Protein AF-A0A958X4D1-F1 (afdb_monomer_lite)

Sequence (286 aa):
MKKFFLLFFLSPYFLISQTWECIPSAPKAGETVKVIFDLTGSKIQHADNIAINALEYANHNGQAIQVAQTKAGNQLIGIITLNPETKSVLLHLADMDNSEHNENNNGEGYFIPVCNSDGKQSAESTMAQAVLYRDWGGLYGMNRTASIAFDWMKKAVAAQPDLKNSYWANYVSVLYGADKSEAGQAEAMALLESIDNGKDTEEKDLISIIRWYDRLGASEKSEALKAKILKKWPKGAYAKQETRRQIGMEPDLAKAEGMIDDYMKKNAPLDESDEAAISQLRSNLA

Structure (mmCIF, N/CA/C/O backbone):
data_AF-A0A958X4D1-F1
#
_entry.id   AF-A0A958X4D1-F1
#
loop_
_atom_site.group_PDB
_atom_site.id
_atom_site.type_symbol
_atom_site.label_atom_id
_atom_site.label_alt_id
_atom_site.label_comp_id
_atom_site.label_asym_id
_atom_site.label_entity_id
_atom_site.label_seq_id
_atom_site.pdbx_PDB_ins_code
_atom_site.Cartn_x
_atom_site.Cartn_y
_atom_site.Cartn_z
_atom_site.occupancy
_atom_site.B_iso_or_equiv
_atom_site.auth_seq_id
_atom_site.auth_comp_id
_atom_site.auth_asym_id
_atom_site.auth_atom_id
_atom_site.pdbx_PDB_model_num
ATOM 1 N N . MET A 1 1 ? 30.120 44.299 -49.712 1.00 40.56 1 MET A N 1
ATOM 2 C CA . MET A 1 1 ? 30.796 43.139 -49.090 1.00 40.56 1 MET A CA 1
ATOM 3 C C . MET A 1 1 ? 29.968 42.675 -47.896 1.00 40.56 1 MET A C 1
ATOM 5 O O . MET A 1 1 ? 30.006 43.317 -46.856 1.00 40.56 1 MET A O 1
ATOM 9 N N . LYS A 1 2 ? 29.135 41.641 -48.076 1.00 38.97 2 LYS A N 1
ATOM 10 C CA . LYS A 1 2 ? 28.291 41.057 -47.019 1.00 38.97 2 LYS A CA 1
ATOM 11 C C . LYS A 1 2 ? 29.092 39.957 -46.317 1.00 38.97 2 LYS A C 1
ATOM 13 O O . LYS A 1 2 ? 29.495 39.007 -46.978 1.00 38.97 2 LYS A O 1
ATOM 18 N N . LYS A 1 3 ? 29.345 40.095 -45.013 1.00 48.94 3 LYS A N 1
ATOM 19 C CA . LYS A 1 3 ? 29.928 39.025 -44.190 1.00 48.94 3 LYS A CA 1
ATOM 20 C C . LYS A 1 3 ? 28.789 38.145 -43.673 1.00 48.94 3 LYS A C 1
ATOM 22 O O . LYS A 1 3 ? 27.917 38.631 -42.961 1.00 48.94 3 LYS A O 1
ATOM 27 N N . PHE A 1 4 ? 28.785 36.885 -44.094 1.00 48.91 4 PHE A N 1
ATOM 28 C CA . PHE A 1 4 ? 27.876 35.842 -43.625 1.00 48.91 4 PHE A CA 1
ATOM 29 C C . PHE A 1 4 ? 28.336 35.384 -42.233 1.00 48.91 4 PHE A C 1
ATOM 31 O O . PHE A 1 4 ? 29.4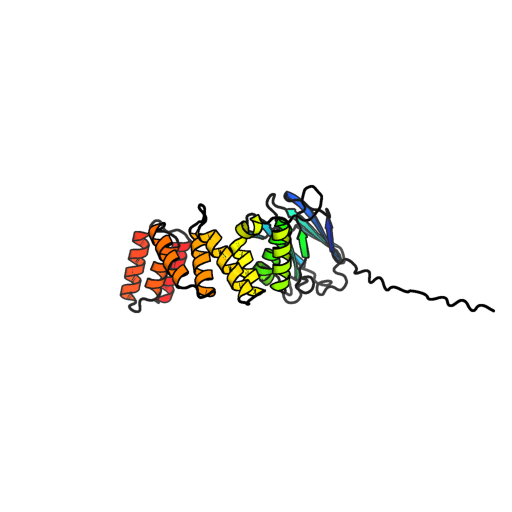75 34.949 -42.078 1.00 48.91 4 PHE A O 1
ATOM 38 N N . PHE A 1 5 ? 27.470 35.512 -41.230 1.00 48.78 5 PHE A N 1
ATOM 39 C CA . PHE A 1 5 ? 27.660 34.931 -39.902 1.00 48.78 5 PHE A CA 1
ATOM 40 C C . PHE A 1 5 ? 27.015 33.540 -39.919 1.00 48.78 5 PHE A C 1
ATOM 42 O O . PHE A 1 5 ? 25.805 33.433 -40.105 1.00 48.78 5 PHE A O 1
ATOM 49 N N . LEU A 1 6 ? 27.813 32.481 -39.779 1.00 49.47 6 LEU A N 1
ATOM 50 C CA . LEU A 1 6 ? 27.317 31.112 -39.630 1.00 49.47 6 LEU A CA 1
ATOM 51 C C . LEU A 1 6 ? 27.240 30.804 -38.128 1.00 49.47 6 LEU A C 1
ATOM 53 O O . LEU A 1 6 ? 28.265 30.629 -37.475 1.00 49.47 6 LEU A O 1
ATOM 57 N N . LEU A 1 7 ? 26.027 30.794 -37.574 1.00 49.34 7 LEU A N 1
ATOM 58 C CA . LEU A 1 7 ? 25.749 30.333 -36.213 1.00 49.34 7 LEU A CA 1
ATOM 59 C C . LEU A 1 7 ? 25.496 28.820 -36.255 1.00 49.34 7 LEU A C 1
ATOM 61 O O . LEU A 1 7 ? 24.460 28.375 -36.744 1.00 49.34 7 LEU A O 1
ATOM 65 N N . PHE A 1 8 ? 26.443 28.032 -35.744 1.00 45.09 8 PHE A N 1
ATOM 66 C CA . PHE A 1 8 ? 26.233 26.616 -35.444 1.00 45.09 8 PHE A CA 1
ATOM 67 C C . PHE A 1 8 ? 25.459 26.499 -34.123 1.00 45.09 8 PHE A C 1
ATOM 69 O O . PHE A 1 8 ? 26.018 26.697 -33.047 1.00 45.09 8 PHE A O 1
ATOM 76 N N . PHE A 1 9 ? 24.169 26.170 -34.202 1.00 47.28 9 PHE A N 1
ATOM 77 C CA . PHE A 1 9 ? 23.399 25.671 -33.062 1.00 47.28 9 PHE A CA 1
ATOM 78 C C . PHE A 1 9 ? 23.758 24.195 -32.841 1.00 47.28 9 PHE A C 1
ATOM 80 O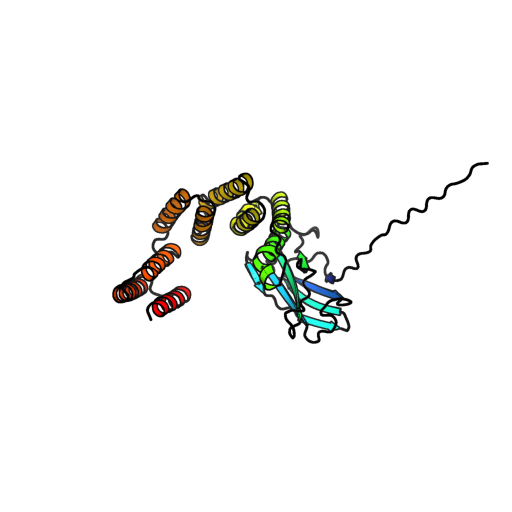 O . PHE A 1 9 ? 23.185 23.303 -33.460 1.00 47.28 9 PHE A O 1
ATOM 87 N N . LEU A 1 10 ? 24.728 23.931 -31.967 1.00 46.22 10 LEU A N 1
ATOM 88 C CA . LEU A 1 10 ? 24.917 22.612 -31.363 1.00 46.22 10 LEU A CA 1
ATOM 89 C C . LEU A 1 10 ? 23.961 22.514 -30.170 1.00 46.22 10 LEU A C 1
ATOM 91 O O . LEU A 1 10 ? 24.267 23.014 -29.091 1.00 46.22 10 LEU A O 1
ATOM 95 N N . SER A 1 11 ? 22.785 21.910 -30.361 1.00 41.81 11 SER A N 1
ATOM 96 C CA . SER A 1 11 ? 21.970 21.472 -29.226 1.00 41.81 11 SER A CA 1
ATOM 97 C C . SER A 1 11 ? 22.554 20.159 -28.693 1.00 41.81 11 SER A C 1
ATOM 99 O O . SER A 1 11 ? 22.577 19.178 -29.446 1.00 41.81 11 SER A O 1
ATOM 101 N N . PRO A 1 12 ? 23.010 20.080 -27.433 1.00 50.31 12 PRO A N 1
ATOM 102 C CA . PRO A 1 12 ? 23.347 18.802 -26.835 1.00 50.31 12 PRO A CA 1
ATOM 103 C C . PRO A 1 12 ? 22.041 18.044 -26.580 1.00 50.31 12 PRO A C 1
ATOM 105 O O . PRO A 1 12 ? 21.352 18.271 -25.588 1.00 50.31 12 PRO A O 1
ATOM 108 N N . TYR A 1 13 ? 21.685 17.143 -27.495 1.00 41.84 13 TYR A N 1
ATOM 109 C CA . TYR A 1 13 ? 20.771 16.059 -27.165 1.00 41.84 13 TYR A CA 1
ATOM 110 C C . TYR A 1 13 ? 21.525 15.139 -26.209 1.00 41.84 13 TYR A C 1
ATOM 112 O O . TYR A 1 13 ? 22.320 14.302 -26.633 1.00 41.84 13 TYR A O 1
ATOM 120 N N . PHE A 1 14 ? 21.312 15.318 -24.907 1.00 38.94 14 PHE A N 1
ATOM 121 C CA . PHE A 1 14 ? 21.587 14.257 -23.950 1.00 38.94 14 PHE A CA 1
ATOM 122 C C . PHE A 1 14 ? 20.635 13.107 -24.287 1.00 38.94 14 PHE A C 1
ATOM 124 O O . PHE A 1 14 ? 19.470 13.111 -23.898 1.00 38.94 14 PHE A O 1
ATOM 131 N N . LEU A 1 15 ? 21.121 12.142 -25.069 1.00 39.62 15 LEU A N 1
ATOM 132 C CA . LEU A 1 15 ? 20.517 10.821 -25.137 1.00 39.62 15 LEU A CA 1
ATOM 133 C C . LEU A 1 15 ? 20.712 10.205 -23.752 1.00 39.62 15 LEU A C 1
ATOM 135 O O . LEU A 1 15 ? 21.795 9.722 -23.426 1.00 39.62 15 LEU A O 1
ATOM 139 N N . ILE A 1 16 ? 19.687 10.288 -22.907 1.00 45.09 16 ILE A N 1
ATOM 140 C CA . ILE A 1 16 ? 19.617 9.455 -21.712 1.00 45.09 16 ILE A CA 1
ATOM 141 C C . ILE A 1 16 ? 19.532 8.024 -22.242 1.00 45.09 16 ILE A C 1
ATOM 143 O O . ILE A 1 16 ? 18.517 7.639 -22.819 1.00 45.09 16 ILE A O 1
ATOM 147 N N . SER A 1 17 ? 20.626 7.270 -22.130 1.00 52.69 17 SER A N 1
ATOM 148 C CA . SER A 1 17 ? 20.615 5.843 -22.439 1.00 52.69 17 SER A CA 1
ATOM 149 C C . SER A 1 17 ? 19.611 5.184 -21.504 1.00 52.69 17 SER A C 1
ATOM 151 O O . SER A 1 17 ? 19.763 5.263 -20.285 1.00 52.69 17 SER A O 1
ATOM 153 N N . GLN A 1 18 ? 18.558 4.591 -22.060 1.00 64.94 18 GLN A N 1
ATOM 154 C CA . GLN A 1 18 ? 17.574 3.877 -21.264 1.00 64.94 18 GLN A CA 1
ATOM 155 C C . GLN A 1 18 ? 18.248 2.614 -20.711 1.00 64.94 18 GLN A C 1
ATOM 157 O O . GLN A 1 18 ? 18.625 1.728 -21.471 1.00 64.94 18 GLN A O 1
ATOM 162 N N . THR A 1 19 ? 18.451 2.554 -19.395 1.00 85.94 19 THR A N 1
ATOM 163 C CA . THR A 1 19 ? 19.156 1.451 -18.714 1.00 85.94 19 THR A CA 1
ATOM 164 C C . THR A 1 19 ? 18.307 0.189 -18.574 1.00 85.94 19 THR A C 1
ATOM 166 O O . THR A 1 19 ? 18.796 -0.835 -18.102 1.00 85.94 19 THR A O 1
ATOM 169 N N . TRP A 1 20 ? 17.032 0.240 -18.974 1.00 94.69 20 TRP A N 1
ATOM 170 C CA . TRP A 1 20 ? 16.136 -0.905 -18.919 1.00 94.69 20 TRP A CA 1
ATOM 171 C C . TRP A 1 20 ? 14.995 -0.836 -19.944 1.00 94.69 20 TRP A C 1
ATOM 173 O O . TRP A 1 20 ? 14.568 0.244 -20.352 1.00 94.69 20 TRP A O 1
ATOM 183 N N . GLU A 1 21 ? 14.456 -1.989 -20.322 1.00 95.62 21 GLU A N 1
ATOM 184 C CA . GLU A 1 21 ? 13.347 -2.141 -21.268 1.00 95.62 21 GLU A CA 1
ATOM 185 C C . GLU A 1 21 ? 12.276 -3.088 -20.707 1.00 95.62 21 GLU A C 1
ATOM 187 O O . GLU A 1 21 ? 12.601 -4.046 -20.004 1.00 95.62 21 GLU A O 1
ATOM 192 N N . CYS A 1 22 ? 11.008 -2.844 -21.054 1.00 97.12 22 CYS A N 1
ATOM 193 C CA . CYS A 1 22 ? 9.881 -3.748 -20.822 1.00 97.12 22 CYS A CA 1
ATOM 194 C C . CYS A 1 22 ? 9.218 -4.116 -22.157 1.00 97.12 22 CYS A C 1
ATOM 196 O O . CYS A 1 22 ? 8.900 -3.237 -22.960 1.00 97.12 22 CYS A O 1
ATOM 198 N N . ILE A 1 23 ? 8.989 -5.411 -22.375 1.00 97.69 23 ILE A N 1
ATOM 199 C CA . ILE A 1 23 ? 8.407 -5.978 -23.593 1.00 97.69 23 ILE A CA 1
ATOM 200 C C . ILE A 1 23 ? 7.185 -6.834 -23.208 1.00 97.69 23 ILE A C 1
ATOM 202 O O . ILE A 1 23 ? 7.352 -7.773 -22.430 1.00 97.69 23 ILE A O 1
ATOM 206 N N . PRO A 1 24 ? 5.987 -6.582 -23.770 1.00 97.31 24 PRO A N 1
ATOM 207 C CA . PRO A 1 24 ? 5.674 -5.471 -24.670 1.00 97.31 24 PRO A CA 1
ATOM 208 C C . PRO A 1 24 ? 5.802 -4.107 -23.971 1.00 97.31 24 PRO A C 1
ATOM 210 O O . PRO A 1 24 ? 5.718 -4.008 -22.749 1.00 97.31 24 PRO A O 1
ATOM 213 N N . SER A 1 25 ? 5.984 -3.044 -24.761 1.00 95.19 25 SER A N 1
ATOM 214 C CA . SER A 1 25 ? 6.107 -1.667 -24.255 1.00 95.19 25 SER A CA 1
ATOM 215 C C . SER A 1 25 ? 4.793 -1.090 -23.713 1.00 95.19 25 SER A C 1
ATOM 217 O O . SER A 1 25 ? 4.806 -0.087 -23.005 1.00 95.19 25 SER A O 1
ATOM 219 N N . ALA A 1 26 ? 3.663 -1.731 -24.028 1.00 97.31 26 ALA A N 1
ATOM 220 C CA . ALA A 1 26 ? 2.338 -1.415 -23.507 1.00 97.31 26 ALA A CA 1
ATOM 221 C C . ALA A 1 26 ? 1.680 -2.685 -22.936 1.00 97.31 26 ALA A C 1
ATOM 223 O O . ALA A 1 26 ? 0.759 -3.223 -23.558 1.00 97.31 26 ALA A O 1
ATOM 224 N N . PRO A 1 27 ? 2.179 -3.202 -21.802 1.00 97.88 27 PRO A N 1
ATOM 225 C CA . PRO A 1 27 ? 1.725 -4.473 -21.266 1.00 97.88 27 PRO A CA 1
ATOM 226 C C . PRO A 1 27 ? 0.327 -4.361 -20.667 1.00 97.88 27 PRO A C 1
ATOM 228 O O . PRO A 1 27 ? -0.051 -3.330 -20.104 1.00 97.88 27 PRO A O 1
ATOM 231 N N . LYS A 1 28 ? -0.448 -5.433 -20.789 1.00 97.94 28 LYS A N 1
ATOM 232 C CA . LYS A 1 28 ? -1.799 -5.554 -20.234 1.00 97.94 28 LYS A CA 1
ATOM 233 C C . LYS A 1 28 ? -1.812 -6.544 -19.076 1.00 97.94 28 LYS A C 1
ATOM 235 O O . LYS A 1 28 ? -0.961 -7.424 -18.977 1.00 97.94 28 LYS A O 1
ATOM 240 N N . ALA A 1 29 ? -2.800 -6.409 -18.198 1.00 97.44 29 ALA A N 1
ATOM 241 C CA . ALA A 1 29 ? -3.013 -7.381 -17.136 1.00 97.44 29 ALA A CA 1
ATOM 242 C C . ALA A 1 29 ? -3.238 -8.786 -17.729 1.00 97.44 29 ALA A C 1
ATOM 244 O O . ALA A 1 29 ? -3.844 -8.927 -18.795 1.00 97.44 29 ALA A O 1
ATOM 245 N N . GLY A 1 30 ? -2.722 -9.816 -17.060 1.00 97.38 30 GLY A N 1
ATOM 246 C CA . GLY A 1 30 ? -2.740 -11.196 -17.556 1.00 97.38 30 GLY A CA 1
ATOM 247 C C . GLY A 1 30 ? -1.655 -11.544 -18.587 1.00 97.38 30 GLY A C 1
ATOM 248 O O . GLY A 1 30 ? -1.528 -12.715 -18.941 1.00 97.38 30 GLY A O 1
ATOM 249 N N . GLU A 1 31 ? -0.876 -10.578 -19.089 1.00 97.81 31 GLU A N 1
ATOM 250 C CA . GLU A 1 31 ? 0.196 -10.851 -20.054 1.00 97.81 31 GLU A CA 1
ATOM 251 C C . GLU A 1 31 ? 1.506 -11.274 -19.378 1.00 97.81 31 GLU A C 1
ATOM 253 O O . GLU A 1 31 ? 1.803 -10.926 -18.234 1.00 97.81 31 GLU A O 1
ATOM 258 N N . THR A 1 32 ? 2.339 -11.999 -20.124 1.00 98.50 32 THR A N 1
ATOM 259 C CA . THR A 1 32 ? 3.742 -12.199 -19.763 1.00 98.50 32 THR A CA 1
ATOM 260 C C . THR A 1 32 ? 4.574 -11.038 -20.292 1.00 98.50 32 THR A C 1
ATOM 262 O O . THR A 1 32 ? 4.542 -10.734 -21.484 1.00 98.50 32 THR A O 1
ATOM 265 N N . VAL A 1 33 ? 5.363 -10.430 -19.412 1.00 98.56 33 VAL A N 1
ATOM 266 C CA . VAL A 1 33 ? 6.297 -9.356 -19.739 1.00 98.56 33 VAL A CA 1
ATOM 267 C C . VAL A 1 33 ? 7.738 -9.826 -19.584 1.00 98.56 33 VAL A C 1
ATOM 269 O O . VAL A 1 33 ? 8.077 -10.593 -18.679 1.00 98.56 33 VAL A O 1
ATOM 272 N N . LYS A 1 34 ? 8.600 -9.341 -20.473 1.00 98.56 34 LYS A N 1
ATOM 273 C CA . LYS A 1 34 ? 10.052 -9.470 -20.388 1.00 98.56 34 LYS A CA 1
ATOM 274 C C . LYS A 1 34 ? 10.642 -8.123 -20.012 1.00 98.56 34 LYS A C 1
ATOM 276 O O . LYS A 1 34 ? 10.405 -7.138 -20.704 1.00 98.56 34 LYS A O 1
ATOM 281 N N . VAL A 1 35 ? 11.456 -8.104 -18.969 1.00 98.19 35 VAL A N 1
ATOM 282 C CA . VAL A 1 35 ? 12.266 -6.946 -18.595 1.00 98.19 35 VAL A CA 1
ATOM 283 C C . VAL A 1 35 ? 13.734 -7.223 -18.849 1.00 98.19 35 VAL A C 1
ATOM 285 O O . VAL A 1 35 ? 14.206 -8.343 -18.654 1.00 98.19 35 VAL A O 1
ATOM 288 N N . ILE A 1 36 ? 14.449 -6.217 -19.331 1.00 97.62 36 ILE A N 1
ATOM 289 C CA . ILE A 1 36 ? 15.877 -6.296 -19.634 1.00 97.62 36 ILE A CA 1
ATOM 290 C C . ILE A 1 36 ? 16.535 -5.099 -18.972 1.00 97.62 36 ILE A C 1
ATOM 292 O O . ILE A 1 36 ? 16.161 -3.974 -19.272 1.00 97.62 36 ILE A O 1
ATOM 296 N N . PHE A 1 37 ? 17.507 -5.335 -18.102 1.00 97.00 37 PHE A N 1
ATOM 297 C CA . PHE A 1 37 ? 18.321 -4.302 -17.470 1.00 97.00 37 PHE A CA 1
ATOM 298 C C . PHE A 1 37 ? 19.742 -4.377 -18.018 1.00 97.00 37 PHE A C 1
ATOM 300 O O . PHE A 1 37 ? 20.335 -5.457 -18.035 1.00 97.00 37 PHE A O 1
ATOM 307 N N . ASP A 1 38 ? 20.290 -3.242 -18.441 1.00 95.31 38 ASP A N 1
ATOM 308 C CA . ASP A 1 38 ? 21.721 -3.085 -18.685 1.00 95.31 38 ASP A CA 1
ATOM 309 C C . ASP A 1 38 ? 22.390 -2.632 -17.386 1.00 95.31 38 ASP A C 1
ATOM 311 O O . ASP A 1 38 ? 22.180 -1.517 -16.908 1.00 95.31 38 ASP A O 1
ATOM 315 N N . LEU A 1 39 ? 23.191 -3.519 -16.803 1.00 93.88 39 LEU A N 1
ATOM 316 C CA . LEU A 1 39 ? 23.888 -3.275 -15.546 1.00 93.88 39 LEU A CA 1
ATOM 317 C C . LEU A 1 39 ? 25.171 -2.455 -15.728 1.00 93.88 39 LEU A C 1
ATOM 319 O O . LEU A 1 39 ? 25.877 -2.221 -14.749 1.00 93.88 39 LEU A O 1
ATOM 323 N N . THR A 1 40 ? 25.519 -2.040 -16.947 1.00 93.00 40 THR A N 1
ATOM 324 C CA . THR A 1 40 ? 26.745 -1.277 -17.209 1.00 93.00 40 THR A CA 1
ATOM 325 C C . THR A 1 40 ? 26.762 0.025 -16.402 1.00 93.00 40 THR A C 1
ATOM 327 O O . THR A 1 40 ? 25.916 0.897 -16.578 1.00 93.00 40 THR A O 1
ATOM 330 N N . GLY A 1 41 ? 27.742 0.164 -15.506 1.00 88.62 41 GLY A N 1
ATOM 331 C CA . GLY A 1 41 ? 27.877 1.315 -14.611 1.00 88.62 41 GLY A CA 1
ATOM 332 C C . GLY A 1 41 ? 26.984 1.277 -13.366 1.00 88.62 41 GLY A C 1
ATOM 333 O O . GLY A 1 41 ? 27.080 2.184 -12.538 1.00 88.62 41 GLY A O 1
ATOM 334 N N . SER A 1 42 ? 26.148 0.248 -13.195 1.00 89.56 42 SER A N 1
ATOM 335 C CA . SER A 1 42 ? 25.389 0.047 -11.959 1.00 89.56 42 SER A CA 1
ATOM 336 C C . SER A 1 42 ? 26.296 -0.457 -10.832 1.00 89.56 42 SER A C 1
ATOM 338 O O . SER A 1 42 ? 27.268 -1.181 -11.061 1.00 89.56 42 SER A O 1
ATOM 340 N N . LYS A 1 43 ? 25.940 -0.132 -9.584 1.00 89.31 43 LYS A N 1
ATOM 341 C CA . LYS A 1 43 ? 26.647 -0.595 -8.375 1.00 89.31 43 LYS A CA 1
ATOM 342 C C . LYS A 1 43 ? 26.681 -2.123 -8.255 1.00 89.31 43 LYS A C 1
ATOM 344 O O . LYS A 1 43 ? 27.578 -2.657 -7.612 1.00 89.31 43 LYS A O 1
ATOM 349 N N . ILE A 1 44 ? 25.736 -2.802 -8.905 1.00 92.31 44 ILE A N 1
ATOM 350 C CA . ILE A 1 44 ? 25.594 -4.263 -8.898 1.00 92.31 44 ILE A CA 1
ATOM 351 C C . ILE A 1 44 ? 26.126 -4.941 -10.161 1.00 92.31 44 ILE A C 1
ATOM 353 O O . ILE A 1 44 ? 25.915 -6.136 -10.343 1.00 92.31 44 ILE A O 1
ATOM 357 N N . GLN A 1 45 ? 26.824 -4.226 -11.053 1.00 92.50 45 GLN A N 1
ATOM 358 C CA . GLN A 1 45 ? 27.321 -4.802 -12.311 1.00 92.50 45 GLN A CA 1
ATOM 359 C C . GLN A 1 45 ? 28.117 -6.102 -12.088 1.00 92.50 45 GLN A C 1
ATOM 361 O O . GLN A 1 45 ? 27.940 -7.096 -12.802 1.00 92.50 45 GLN A O 1
ATOM 366 N N . HIS A 1 46 ? 28.974 -6.090 -11.066 1.00 91.31 46 HIS A N 1
ATOM 367 C CA . HIS A 1 46 ? 29.887 -7.179 -10.727 1.00 91.31 46 HIS A CA 1
ATOM 368 C C . HIS A 1 46 ? 29.341 -8.144 -9.668 1.00 91.31 46 HIS A C 1
ATOM 370 O O . HIS A 1 46 ? 30.063 -9.054 -9.281 1.00 91.31 46 HIS A O 1
ATOM 376 N N . ALA A 1 47 ? 28.097 -7.969 -9.213 1.00 92.88 47 ALA A N 1
ATOM 377 C CA . ALA A 1 47 ? 27.477 -8.901 -8.279 1.00 92.88 47 ALA A CA 1
ATOM 378 C C . ALA A 1 47 ? 27.137 -10.221 -8.990 1.00 92.88 47 ALA A C 1
ATOM 380 O O . ALA A 1 47 ? 26.589 -10.217 -10.102 1.00 92.88 47 ALA A O 1
ATOM 381 N N . ASP A 1 48 ? 27.461 -11.346 -8.357 1.00 90.12 48 ASP A N 1
ATOM 382 C CA . ASP A 1 48 ? 27.213 -12.683 -8.907 1.00 90.12 48 ASP A CA 1
ATOM 383 C C . ASP A 1 48 ? 25.773 -13.146 -8.643 1.00 90.12 48 ASP A C 1
ATOM 385 O O . ASP A 1 48 ? 25.156 -13.788 -9.497 1.00 90.12 48 ASP A O 1
ATOM 389 N N . ASN A 1 49 ? 25.209 -12.758 -7.496 1.00 94.00 49 ASN A N 1
ATOM 390 C CA . ASN A 1 49 ? 23.890 -13.166 -7.033 1.00 94.00 49 ASN A CA 1
ATOM 391 C C . ASN A 1 49 ? 22.914 -11.980 -7.019 1.00 94.00 49 ASN A C 1
ATOM 393 O O . ASN A 1 49 ? 22.685 -11.341 -5.995 1.00 94.00 49 ASN A O 1
ATOM 397 N N . ILE A 1 50 ? 22.345 -11.664 -8.185 1.00 95.69 50 ILE A N 1
ATOM 398 C CA . ILE A 1 50 ? 21.393 -10.554 -8.335 1.00 95.69 50 ILE A CA 1
ATOM 399 C C . ILE A 1 50 ? 19.970 -11.099 -8.432 1.00 95.69 50 ILE A C 1
ATOM 401 O O . ILE A 1 50 ? 19.710 -11.978 -9.253 1.00 95.69 50 ILE A O 1
ATOM 405 N N . ALA A 1 51 ? 19.034 -10.540 -7.666 1.00 95.81 51 ALA A N 1
ATOM 406 C CA . ALA A 1 51 ? 17.606 -10.845 -7.749 1.00 95.81 51 ALA A CA 1
ATOM 407 C C . ALA A 1 51 ? 16.787 -9.659 -8.275 1.00 95.81 51 ALA A C 1
ATOM 409 O O . ALA A 1 51 ? 16.859 -8.554 -7.738 1.00 95.81 51 ALA A O 1
ATOM 410 N N . ILE A 1 52 ? 15.940 -9.904 -9.277 1.00 97.44 52 ILE A N 1
ATOM 411 C CA . ILE A 1 52 ? 14.824 -9.029 -9.633 1.00 97.44 52 ILE A CA 1
ATOM 412 C C . ILE A 1 52 ? 13.676 -9.353 -8.676 1.00 97.44 52 ILE A C 1
ATOM 414 O O . ILE A 1 52 ? 13.006 -10.377 -8.803 1.00 97.44 52 ILE A O 1
ATOM 418 N N . ASN A 1 53 ? 13.432 -8.458 -7.728 1.00 96.12 53 ASN A N 1
ATOM 419 C CA . ASN A 1 53 ? 12.252 -8.504 -6.878 1.00 96.12 53 ASN A CA 1
ATOM 420 C C . ASN A 1 53 ? 11.114 -7.755 -7.565 1.00 96.12 53 ASN A C 1
ATOM 422 O O . ASN A 1 53 ? 11.316 -6.635 -8.037 1.00 96.12 53 ASN A O 1
ATOM 426 N N . ALA A 1 54 ? 9.928 -8.359 -7.596 1.00 97.69 54 ALA A N 1
ATOM 427 C CA . ALA A 1 54 ? 8.745 -7.779 -8.210 1.00 97.69 54 ALA A CA 1
ATOM 428 C C . ALA A 1 54 ? 7.573 -7.762 -7.225 1.00 97.69 54 ALA A C 1
ATOM 430 O O . ALA A 1 54 ? 7.219 -8.787 -6.640 1.00 97.69 54 ALA A O 1
ATOM 431 N N . LEU A 1 55 ? 6.967 -6.586 -7.069 1.00 98.12 55 LEU A N 1
ATOM 432 C CA . LEU A 1 55 ? 5.755 -6.378 -6.287 1.00 98.12 55 LEU A CA 1
ATOM 433 C C . LEU A 1 55 ? 4.676 -5.809 -7.204 1.00 98.12 55 LEU A C 1
ATOM 435 O O . LEU A 1 55 ? 4.787 -4.670 -7.664 1.00 98.12 55 LEU A O 1
ATOM 439 N N . GLU A 1 56 ? 3.635 -6.585 -7.479 1.00 98.12 56 GLU A N 1
ATOM 440 C CA . GLU A 1 56 ? 2.475 -6.081 -8.202 1.00 98.12 56 GLU A CA 1
ATOM 441 C C . GLU A 1 56 ? 1.450 -5.465 -7.266 1.00 98.12 56 GLU A C 1
ATOM 443 O O . GLU A 1 56 ? 1.314 -5.856 -6.110 1.00 98.12 56 GLU A O 1
ATOM 448 N N . TYR A 1 57 ? 0.696 -4.509 -7.789 1.00 98.31 57 TYR A N 1
ATOM 449 C CA . TYR A 1 57 ? -0.527 -4.051 -7.162 1.00 98.31 57 TYR A CA 1
ATOM 450 C C . TYR A 1 57 ? -1.716 -4.668 -7.890 1.00 98.31 57 TYR A C 1
ATOM 452 O O . TYR A 1 57 ? -1.987 -4.323 -9.045 1.00 98.31 57 TYR A O 1
ATOM 460 N N . ALA A 1 58 ? -2.409 -5.571 -7.207 1.00 96.31 58 ALA A N 1
ATOM 461 C CA . ALA A 1 58 ? -3.580 -6.288 -7.695 1.00 96.31 58 ALA A CA 1
ATOM 462 C C . ALA A 1 58 ? -4.561 -6.485 -6.533 1.00 96.31 58 ALA A C 1
ATOM 464 O O . ALA A 1 58 ? -4.142 -6.649 -5.383 1.00 96.31 58 ALA A O 1
ATOM 465 N N . ASN A 1 59 ? -5.868 -6.470 -6.810 1.00 91.81 59 ASN A N 1
ATOM 466 C CA . ASN A 1 59 ? -6.909 -6.638 -5.782 1.00 91.81 59 ASN A CA 1
ATOM 467 C C . ASN A 1 59 ? -6.743 -5.684 -4.581 1.00 91.81 59 ASN A C 1
ATOM 469 O O . ASN A 1 59 ? -6.860 -6.087 -3.426 1.00 91.81 59 ASN A O 1
ATOM 473 N N . HIS A 1 60 ? -6.417 -4.418 -4.859 1.00 88.69 60 HIS A N 1
ATOM 474 C CA . HIS A 1 60 ? -6.163 -3.376 -3.857 1.00 88.69 60 HIS A CA 1
ATOM 475 C C . HIS A 1 60 ? -5.024 -3.664 -2.857 1.00 88.69 60 HIS A C 1
ATOM 477 O O . HIS A 1 60 ? -4.957 -3.031 -1.801 1.00 88.69 60 HIS A O 1
ATOM 483 N N . ASN A 1 61 ? -4.097 -4.571 -3.180 1.00 93.19 61 ASN A N 1
ATOM 484 C CA . ASN A 1 61 ? -2.978 -4.915 -2.306 1.00 93.19 61 ASN A CA 1
ATOM 485 C C . ASN A 1 61 ? -1.660 -5.101 -3.075 1.00 93.19 61 ASN A C 1
ATOM 487 O O . ASN A 1 61 ? -1.661 -5.429 -4.261 1.00 93.19 61 ASN A O 1
ATOM 491 N N . GLY A 1 62 ? -0.537 -4.907 -2.379 1.00 95.38 62 GLY A N 1
ATOM 492 C CA . GLY A 1 62 ? 0.787 -5.281 -2.871 1.00 95.38 62 GLY A CA 1
ATOM 493 C C . GLY A 1 62 ? 1.000 -6.790 -2.735 1.00 95.38 62 GLY A C 1
ATOM 494 O O . GLY A 1 62 ? 0.781 -7.346 -1.660 1.00 95.38 62 GLY A O 1
ATOM 495 N N . GLN A 1 63 ? 1.417 -7.454 -3.810 1.00 96.25 63 GLN A N 1
ATOM 496 C CA . GLN A 1 63 ? 1.644 -8.899 -3.854 1.00 96.25 63 GLN A CA 1
ATOM 497 C C . GLN A 1 63 ? 2.996 -9.192 -4.496 1.00 96.25 63 GLN A C 1
ATOM 499 O O . GLN A 1 63 ? 3.311 -8.684 -5.573 1.00 96.25 63 GLN A O 1
ATOM 504 N N . ALA A 1 64 ? 3.827 -9.981 -3.815 1.00 96.56 64 ALA A N 1
ATOM 505 C CA . ALA A 1 64 ? 5.099 -10.407 -4.380 1.00 96.56 64 ALA A CA 1
ATOM 506 C C . ALA A 1 64 ? 4.833 -11.400 -5.512 1.00 96.56 64 ALA A C 1
ATOM 508 O O . ALA A 1 64 ? 4.060 -12.344 -5.338 1.00 96.56 64 ALA A O 1
ATOM 509 N N . ILE A 1 65 ? 5.497 -11.206 -6.647 1.00 96.50 65 ILE A N 1
ATOM 510 C CA . ILE A 1 65 ? 5.400 -12.117 -7.787 1.00 96.50 65 ILE A CA 1
ATOM 511 C C . ILE A 1 65 ? 6.765 -12.676 -8.137 1.00 96.50 65 ILE A C 1
ATOM 513 O O . ILE A 1 65 ? 7.796 -12.011 -8.022 1.00 96.50 65 ILE A O 1
ATOM 517 N N . GLN A 1 66 ? 6.766 -13.935 -8.558 1.00 96.50 66 GLN A N 1
ATOM 518 C CA . GLN A 1 66 ? 7.989 -14.615 -8.937 1.00 96.50 66 GLN A CA 1
ATOM 519 C C . GLN A 1 66 ? 8.504 -14.079 -10.274 1.00 96.50 66 GLN A C 1
ATOM 521 O O . GLN A 1 66 ? 7.745 -13.914 -11.230 1.00 96.50 66 GLN A O 1
ATOM 526 N N . VAL A 1 67 ? 9.817 -13.873 -10.346 1.00 98.25 67 VAL A N 1
ATOM 527 C CA . VAL A 1 67 ? 10.512 -13.508 -11.578 1.00 98.25 67 VAL A CA 1
ATOM 528 C C . VAL A 1 67 ? 11.410 -14.665 -11.989 1.00 98.25 67 VAL A C 1
ATOM 530 O O . VAL A 1 67 ? 12.324 -15.047 -11.257 1.00 98.25 67 VAL A O 1
ATOM 533 N N . ALA A 1 68 ? 11.166 -15.228 -13.171 1.00 98.19 68 ALA A N 1
ATOM 534 C CA . ALA A 1 68 ? 12.132 -16.123 -13.794 1.00 98.19 68 ALA A CA 1
ATOM 535 C C . ALA A 1 68 ? 13.217 -15.258 -14.436 1.00 98.19 68 ALA A C 1
ATOM 537 O O . ALA A 1 68 ? 12.915 -14.449 -15.310 1.00 98.19 68 ALA A O 1
ATOM 538 N N . GLN A 1 69 ? 14.465 -15.397 -13.999 1.00 97.75 69 GLN A N 1
ATOM 539 C CA . GLN A 1 69 ? 15.529 -14.483 -14.401 1.00 97.75 69 GLN A CA 1
ATOM 540 C C . GLN A 1 69 ? 16.793 -15.193 -14.870 1.00 97.75 69 GLN A C 1
ATOM 542 O O . GLN A 1 69 ? 17.090 -16.314 -14.462 1.00 97.75 69 GLN A O 1
ATOM 547 N N . THR A 1 70 ? 17.555 -14.505 -15.713 1.00 96.44 70 THR A N 1
ATOM 548 C CA . THR A 1 70 ? 18.881 -14.933 -16.153 1.00 96.44 70 THR A CA 1
ATOM 549 C C . THR A 1 70 ? 19.794 -13.727 -16.324 1.00 96.44 70 THR A C 1
ATOM 551 O O . THR A 1 70 ? 19.363 -12.673 -16.795 1.00 96.44 70 THR A O 1
ATOM 554 N N . LYS A 1 71 ? 21.074 -13.894 -15.986 1.00 94.19 71 LYS A N 1
ATOM 555 C CA . LYS A 1 71 ? 22.130 -12.918 -16.271 1.00 94.19 71 LYS A CA 1
ATOM 556 C C . LYS A 1 71 ? 22.944 -13.398 -17.473 1.00 94.19 71 LYS A C 1
ATOM 558 O O . LYS A 1 71 ? 23.366 -14.551 -17.511 1.00 94.19 71 LYS A O 1
ATOM 563 N N . ALA A 1 72 ? 23.149 -12.532 -18.459 1.00 91.31 72 ALA A N 1
ATOM 564 C CA . ALA A 1 72 ? 23.959 -12.791 -19.647 1.00 91.31 72 ALA A CA 1
ATOM 565 C C . ALA A 1 72 ? 24.912 -11.607 -19.874 1.00 91.31 72 ALA A C 1
ATOM 567 O O . ALA A 1 72 ? 24.532 -10.570 -20.418 1.00 91.31 72 ALA A O 1
ATOM 568 N N . GLY A 1 73 ? 26.157 -11.743 -19.410 1.00 90.38 73 GLY A N 1
ATOM 569 C CA . GLY A 1 73 ? 27.101 -10.623 -19.367 1.00 90.38 73 GLY A CA 1
ATOM 570 C C . GLY A 1 73 ? 26.588 -9.506 -18.452 1.00 90.38 73 GLY A C 1
ATOM 571 O O . GLY A 1 73 ? 26.257 -9.760 -17.295 1.00 90.38 73 GLY A O 1
ATOM 572 N N . ASN A 1 74 ? 26.490 -8.285 -18.985 1.00 92.69 74 ASN A N 1
ATOM 573 C CA . ASN A 1 74 ? 25.936 -7.129 -18.269 1.00 92.69 74 ASN A CA 1
ATOM 574 C C . ASN A 1 74 ? 24.404 -7.034 -18.347 1.00 92.69 74 ASN A C 1
ATOM 576 O O . ASN A 1 74 ? 23.840 -6.108 -17.775 1.00 92.69 74 ASN A O 1
ATOM 580 N N . GLN A 1 75 ? 23.719 -7.948 -19.039 1.00 95.69 75 GLN A N 1
ATOM 581 C CA . GLN A 1 75 ? 22.260 -7.925 -19.105 1.00 95.69 75 GLN A CA 1
ATOM 582 C C . GLN A 1 75 ? 21.645 -8.819 -18.036 1.00 95.69 75 GLN A C 1
ATOM 584 O O . GLN A 1 75 ? 21.967 -10.005 -17.951 1.00 95.69 75 GLN A O 1
ATOM 589 N N . LEU A 1 76 ? 20.715 -8.263 -17.265 1.00 97.25 76 LEU A N 1
ATOM 590 C CA . LEU A 1 76 ? 19.838 -9.018 -16.379 1.00 97.25 76 LEU A CA 1
ATOM 591 C C . LEU A 1 76 ? 18.436 -9.038 -16.982 1.00 97.25 76 LEU A C 1
ATOM 593 O O . LEU A 1 76 ? 17.822 -7.996 -17.201 1.00 97.25 76 LEU A O 1
ATOM 597 N N . ILE A 1 77 ? 17.946 -10.234 -17.287 1.00 98.06 77 ILE A N 1
ATOM 598 C CA . ILE A 1 77 ? 16.675 -10.446 -17.973 1.00 98.06 77 ILE A CA 1
ATOM 599 C C . ILE A 1 77 ? 15.710 -11.104 -16.996 1.00 98.06 77 ILE A C 1
ATOM 601 O O . ILE A 1 77 ? 16.051 -12.129 -16.412 1.00 98.06 77 ILE A O 1
ATOM 605 N N . GLY A 1 78 ? 14.508 -10.550 -16.861 1.00 98.38 78 GLY A N 1
ATOM 606 C CA . GLY A 1 78 ? 13.410 -11.119 -16.082 1.00 98.38 78 GLY A CA 1
ATOM 607 C C . GLY A 1 78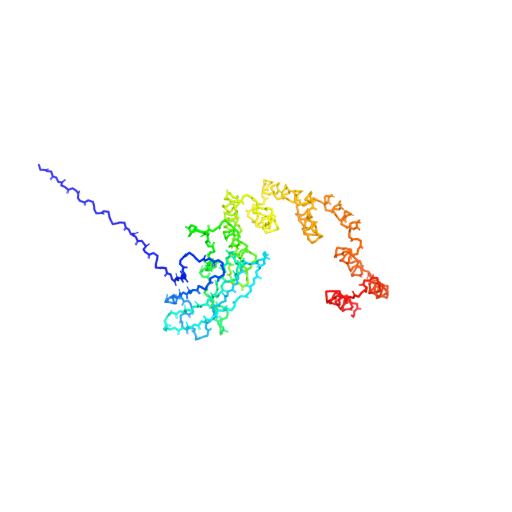 ? 12.197 -11.421 -16.954 1.00 98.38 78 GLY A C 1
ATOM 608 O O . GLY A 1 78 ? 11.892 -10.675 -17.882 1.00 98.38 78 GLY A O 1
ATOM 609 N N . ILE A 1 79 ? 11.495 -12.505 -16.645 1.00 98.56 79 ILE A N 1
ATOM 610 C CA . ILE A 1 79 ? 10.210 -12.890 -17.224 1.00 98.56 79 ILE A CA 1
ATOM 611 C C . ILE A 1 79 ? 9.194 -12.957 -16.090 1.00 98.56 79 ILE A C 1
ATOM 613 O O . ILE A 1 79 ? 9.414 -13.639 -15.085 1.00 98.56 79 ILE A O 1
ATOM 617 N N . ILE A 1 80 ? 8.089 -12.241 -16.263 1.00 98.44 80 ILE A N 1
ATOM 618 C CA . ILE A 1 80 ? 7.057 -12.050 -15.247 1.00 98.44 80 ILE A CA 1
ATOM 619 C C . ILE A 1 80 ? 5.705 -12.306 -15.904 1.00 98.44 80 ILE A C 1
ATOM 621 O O . ILE A 1 80 ? 5.440 -11.771 -16.975 1.00 98.44 80 ILE A O 1
ATOM 625 N N . THR A 1 81 ? 4.843 -13.105 -15.281 1.00 98.12 81 THR A N 1
ATOM 626 C CA . THR A 1 81 ? 3.441 -13.230 -15.712 1.00 98.12 81 THR A CA 1
ATOM 627 C C . THR A 1 81 ? 2.583 -12.366 -14.808 1.00 98.12 81 THR A C 1
ATOM 629 O O . THR A 1 81 ? 2.568 -12.583 -13.599 1.00 98.12 81 THR A O 1
ATOM 632 N N . LEU A 1 82 ? 1.912 -11.373 -15.388 1.00 98.06 82 LEU A N 1
ATOM 633 C CA . LEU A 1 82 ? 1.050 -10.458 -14.653 1.00 98.06 82 LEU A CA 1
ATOM 634 C C . LEU A 1 82 ? -0.261 -11.155 -14.290 1.00 98.06 82 LEU A C 1
ATOM 636 O O . LEU A 1 82 ? -0.832 -11.890 -15.099 1.00 98.06 82 LEU A O 1
ATOM 640 N N . ASN A 1 83 ? -0.771 -10.896 -13.092 1.00 96.81 83 ASN A N 1
ATOM 641 C CA . ASN A 1 83 ? -2.127 -11.274 -12.727 1.00 96.81 83 ASN A CA 1
ATOM 642 C C . ASN A 1 83 ? -3.155 -10.572 -13.651 1.00 96.81 83 ASN A C 1
ATOM 644 O O . ASN A 1 83 ? -2.928 -9.441 -14.096 1.00 96.81 83 ASN A O 1
ATOM 648 N N . PRO A 1 84 ? -4.310 -11.192 -13.954 1.00 96.81 84 PRO A N 1
ATOM 649 C CA . PRO A 1 84 ? -5.413 -10.513 -14.645 1.00 96.81 84 PRO A CA 1
ATOM 650 C C . PRO A 1 84 ? -5.901 -9.221 -13.964 1.00 96.81 84 PRO A C 1
ATOM 652 O O . PRO A 1 84 ? -6.452 -8.351 -14.633 1.00 96.81 84 PRO A O 1
ATOM 655 N N . GLU A 1 85 ? -5.656 -9.073 -12.661 1.00 97.25 85 GLU A N 1
ATOM 656 C CA . GLU A 1 85 ? -6.031 -7.908 -11.852 1.00 97.25 85 GLU A CA 1
ATOM 657 C C . GLU A 1 85 ? -4.872 -6.925 -11.615 1.00 97.25 85 GLU A C 1
ATOM 659 O O . GLU A 1 85 ? -5.040 -5.929 -10.902 1.00 97.25 85 GLU A O 1
ATOM 664 N N . THR A 1 86 ? -3.688 -7.171 -12.191 1.00 98.38 86 THR A N 1
ATOM 665 C CA . THR A 1 86 ? -2.534 -6.276 -12.040 1.00 98.38 86 THR A CA 1
ATOM 666 C C . THR A 1 86 ? -2.856 -4.886 -12.576 1.00 98.38 86 THR A C 1
ATOM 668 O O . THR A 1 86 ? -3.363 -4.719 -13.685 1.00 98.38 86 THR A O 1
ATOM 671 N N . LYS A 1 87 ? -2.492 -3.861 -11.806 1.00 98.19 87 LYS A N 1
ATOM 672 C CA . LYS A 1 87 ? -2.574 -2.449 -12.211 1.00 98.19 87 LYS A CA 1
ATOM 673 C C . LYS A 1 87 ? -1.194 -1.842 -12.449 1.00 98.19 87 LYS A C 1
ATOM 675 O O . LYS A 1 87 ? -1.027 -0.976 -13.303 1.00 98.19 87 LYS A O 1
ATOM 680 N N . SER A 1 88 ? -0.185 -2.284 -11.709 1.00 98.44 88 SER A N 1
ATOM 681 C CA . SER A 1 88 ? 1.214 -1.913 -11.930 1.00 98.44 88 SER A CA 1
ATOM 682 C C . SER A 1 88 ? 2.129 -2.900 -11.218 1.00 98.44 88 SER A C 1
ATOM 684 O O . SER A 1 88 ? 1.712 -3.521 -10.243 1.00 98.44 88 SER A O 1
ATOM 686 N N . VAL A 1 89 ? 3.386 -2.982 -11.651 1.00 98.56 89 VAL A N 1
ATOM 687 C CA . VAL A 1 89 ? 4.451 -3.700 -10.935 1.00 98.56 89 VAL A CA 1
ATOM 688 C C . VAL A 1 89 ? 5.576 -2.738 -10.590 1.00 98.56 89 VAL A C 1
ATOM 690 O O . VAL A 1 89 ? 5.939 -1.906 -11.417 1.00 98.56 89 VAL A O 1
ATOM 693 N N . LEU A 1 90 ? 6.112 -2.854 -9.381 1.00 98.25 90 LEU A N 1
ATOM 694 C CA . LEU A 1 90 ? 7.366 -2.254 -8.947 1.00 98.25 90 LEU A CA 1
ATOM 695 C C . LEU A 1 90 ? 8.467 -3.315 -9.011 1.00 98.25 90 LEU A C 1
ATOM 697 O O . LEU A 1 90 ? 8.304 -4.398 -8.450 1.00 98.25 90 LEU A O 1
ATOM 701 N N . LEU A 1 91 ? 9.585 -2.988 -9.654 1.00 97.56 91 LEU A N 1
ATOM 702 C CA . LEU A 1 91 ? 10.785 -3.811 -9.695 1.00 97.56 91 LEU A CA 1
ATOM 703 C C . LEU A 1 91 ? 11.936 -3.164 -8.925 1.00 97.56 91 LEU A C 1
ATOM 705 O O . LEU A 1 91 ? 12.135 -1.945 -8.952 1.00 97.56 91 LEU A O 1
ATOM 709 N N . HIS A 1 92 ? 12.721 -4.025 -8.290 1.00 93.75 92 HIS A N 1
ATOM 710 C CA . HIS A 1 92 ? 13.911 -3.691 -7.522 1.00 93.75 92 HIS A CA 1
ATOM 711 C C . HIS A 1 92 ? 14.996 -4.737 -7.782 1.00 93.75 92 HIS A C 1
ATOM 713 O O . HIS A 1 92 ? 14.719 -5.936 -7.695 1.00 93.75 92 HIS A O 1
ATOM 719 N N . LEU A 1 93 ? 16.223 -4.299 -8.067 1.00 96.12 93 LEU A N 1
ATOM 720 C CA . LEU A 1 93 ? 17.354 -5.201 -8.257 1.00 96.12 93 LEU A CA 1
ATOM 721 C C . LEU A 1 93 ? 18.167 -5.269 -6.963 1.00 96.12 93 LEU A C 1
ATOM 723 O O . LEU A 1 93 ? 18.714 -4.260 -6.518 1.00 96.12 93 LEU A O 1
ATOM 727 N N . ALA A 1 94 ? 18.235 -6.454 -6.368 1.00 94.25 94 ALA A N 1
ATOM 728 C CA . ALA A 1 94 ? 18.964 -6.690 -5.130 1.00 94.25 94 ALA A CA 1
ATOM 729 C C . ALA A 1 94 ? 20.256 -7.460 -5.392 1.00 94.25 94 ALA A C 1
ATOM 731 O O . ALA A 1 94 ? 20.214 -8.495 -6.058 1.00 94.25 94 ALA A O 1
ATOM 732 N N . ASP A 1 95 ? 21.367 -6.995 -4.826 1.00 94.56 95 ASP A N 1
ATOM 733 C CA . ASP A 1 95 ? 22.526 -7.851 -4.582 1.00 94.56 95 ASP A CA 1
ATOM 734 C C . ASP A 1 95 ? 22.229 -8.682 -3.327 1.00 94.56 95 ASP A C 1
ATOM 736 O O . ASP A 1 95 ? 22.102 -8.163 -2.216 1.00 94.56 95 ASP A O 1
ATOM 740 N N . MET A 1 96 ? 22.047 -9.984 -3.524 1.00 93.56 96 MET A N 1
ATOM 741 C CA . MET A 1 96 ? 21.660 -10.907 -2.459 1.00 93.56 96 MET A CA 1
ATOM 742 C C . MET A 1 96 ? 22.809 -11.205 -1.492 1.00 93.56 96 MET A C 1
ATOM 744 O O . MET A 1 96 ? 22.556 -11.707 -0.396 1.00 93.56 96 MET A O 1
ATOM 748 N N . ASP A 1 97 ? 24.042 -10.875 -1.875 1.00 93.56 97 ASP A N 1
ATOM 749 C CA . ASP A 1 97 ? 25.232 -11.061 -1.050 1.00 93.56 97 ASP A CA 1
ATOM 750 C C . ASP A 1 97 ? 25.620 -9.757 -0.321 1.00 93.56 97 ASP A C 1
ATOM 752 O O . ASP A 1 97 ? 26.358 -9.793 0.668 1.00 93.56 97 ASP A O 1
ATOM 756 N N . ASN A 1 98 ? 25.093 -8.603 -0.757 1.00 90.12 98 ASN A N 1
ATOM 757 C CA . ASN A 1 98 ? 25.291 -7.306 -0.111 1.00 90.12 98 ASN A CA 1
ATOM 758 C C . ASN A 1 98 ? 24.071 -6.378 -0.257 1.00 90.12 98 ASN A C 1
ATOM 760 O O . ASN A 1 98 ? 23.952 -5.607 -1.208 1.00 90.12 98 ASN A O 1
ATOM 764 N N . SER A 1 99 ? 23.213 -6.353 0.765 1.00 82.88 99 SER A N 1
ATOM 765 C CA . SER A 1 99 ? 21.979 -5.555 0.762 1.00 82.88 99 SER A CA 1
ATOM 766 C C . SER A 1 99 ? 22.178 -4.033 0.693 1.00 82.88 99 SER A C 1
ATOM 768 O O . SER A 1 99 ? 21.213 -3.311 0.445 1.00 82.88 99 SER A O 1
ATOM 770 N N . GLU A 1 100 ? 23.385 -3.516 0.943 1.00 82.94 100 GLU A N 1
ATOM 771 C CA . GLU A 1 100 ? 23.686 -2.083 0.785 1.00 82.94 100 GLU A CA 1
ATOM 772 C C . GLU A 1 100 ? 23.905 -1.701 -0.686 1.00 82.94 100 GLU A C 1
ATOM 774 O O . GLU A 1 100 ? 23.838 -0.525 -1.059 1.00 82.94 100 GLU A O 1
ATOM 779 N N . HIS A 1 101 ? 24.156 -2.693 -1.539 1.00 85.06 101 HIS A N 1
ATOM 780 C CA . HIS A 1 101 ? 24.409 -2.537 -2.961 1.00 85.06 101 HIS A CA 1
ATOM 781 C C . HIS A 1 101 ? 23.163 -2.940 -3.746 1.00 85.06 101 HIS A C 1
ATOM 783 O O . HIS A 1 101 ? 23.186 -3.869 -4.533 1.00 85.06 101 HIS A O 1
ATOM 789 N N . ASN A 1 102 ? 22.056 -2.230 -3.552 1.00 89.31 102 ASN A N 1
ATOM 790 C CA . ASN A 1 102 ? 20.869 -2.422 -4.380 1.00 89.31 102 ASN A CA 1
ATOM 791 C C . ASN A 1 102 ? 20.806 -1.391 -5.513 1.00 89.31 102 ASN A C 1
ATOM 793 O O . ASN A 1 102 ? 21.276 -0.256 -5.378 1.00 89.31 102 ASN A O 1
ATOM 797 N N . GLU A 1 103 ? 20.184 -1.775 -6.625 1.00 91.25 103 GLU A N 1
ATOM 798 C CA . GLU A 1 103 ? 19.873 -0.894 -7.747 1.00 91.25 103 GLU A CA 1
ATOM 799 C C . GLU A 1 103 ? 18.360 -0.670 -7.803 1.00 91.25 103 GLU A C 1
ATOM 801 O O . GLU A 1 103 ? 17.559 -1.551 -8.125 1.00 91.25 103 GLU A O 1
ATOM 806 N N . ASN A 1 104 ? 17.970 0.551 -7.456 1.00 91.12 104 ASN A N 1
ATOM 807 C CA . ASN A 1 104 ? 16.583 0.965 -7.318 1.00 91.12 104 ASN A CA 1
ATOM 808 C C . ASN A 1 104 ? 16.296 2.268 -8.072 1.00 91.12 104 ASN A C 1
ATOM 810 O O . ASN A 1 104 ? 15.409 3.022 -7.673 1.00 91.12 104 ASN A O 1
ATOM 814 N N . ASN A 1 105 ? 17.052 2.543 -9.140 1.00 92.44 105 ASN A N 1
ATOM 815 C CA . ASN A 1 105 ? 16.910 3.728 -9.982 1.00 92.44 105 ASN A CA 1
ATOM 816 C C . ASN A 1 105 ? 16.988 5.029 -9.165 1.00 92.44 105 ASN A C 1
ATOM 818 O O . ASN A 1 105 ? 16.089 5.868 -9.210 1.00 92.44 105 ASN A O 1
ATOM 822 N N . ASN A 1 106 ? 18.039 5.166 -8.349 1.00 91.38 106 ASN A N 1
ATOM 823 C CA . ASN A 1 106 ? 18.237 6.307 -7.442 1.00 91.38 106 ASN A CA 1
ATOM 824 C C . ASN A 1 106 ? 17.053 6.561 -6.484 1.00 91.38 106 ASN A C 1
ATOM 826 O O . ASN A 1 106 ? 16.728 7.705 -6.164 1.00 91.38 106 ASN A O 1
ATOM 830 N N . GLY A 1 107 ? 16.403 5.490 -6.030 1.00 92.62 107 GLY A N 1
ATOM 831 C CA . GLY A 1 107 ? 15.251 5.544 -5.135 1.00 92.62 107 GLY A CA 1
ATOM 832 C C . GLY A 1 107 ? 13.906 5.789 -5.826 1.00 92.62 107 GLY A C 1
ATOM 833 O O . GLY A 1 107 ? 12.892 5.857 -5.130 1.00 92.62 107 GLY A O 1
ATOM 834 N N . GLU A 1 108 ? 13.858 5.887 -7.159 1.00 93.56 108 GLU A N 1
ATOM 835 C CA . GLU A 1 108 ? 12.607 6.065 -7.915 1.00 93.56 108 GLU A CA 1
ATOM 836 C C . GLU A 1 108 ? 12.018 4.752 -8.445 1.00 93.56 108 GLU A C 1
ATOM 838 O O . GLU A 1 108 ? 10.848 4.703 -8.805 1.00 93.56 108 GLU A O 1
ATOM 843 N N . GLY A 1 109 ? 12.791 3.667 -8.429 1.00 93.56 109 GLY A N 1
ATOM 844 C CA . GLY A 1 109 ? 12.400 2.340 -8.898 1.00 93.56 109 GLY A CA 1
ATOM 845 C C . GLY A 1 109 ? 12.142 2.216 -10.388 1.00 93.56 109 GLY A C 1
ATOM 846 O O . GLY A 1 109 ? 12.278 3.154 -11.176 1.00 93.56 109 GLY A O 1
ATOM 847 N N . TYR A 1 110 ? 11.742 1.004 -10.755 1.00 96.75 110 TYR A N 1
ATOM 848 C CA . TYR A 1 110 ? 11.363 0.633 -12.108 1.00 96.75 110 TYR A CA 1
ATOM 849 C C . TYR A 1 110 ? 9.916 0.154 -12.084 1.00 96.75 110 TYR A C 1
ATOM 851 O O . TYR A 1 110 ? 9.586 -0.778 -11.354 1.00 96.75 110 TYR A O 1
ATOM 859 N N . PHE A 1 111 ? 9.045 0.793 -12.860 1.00 97.56 111 PHE A N 1
ATOM 860 C CA . PHE A 1 111 ? 7.624 0.461 -12.871 1.00 97.56 111 PHE A CA 1
ATOM 861 C C . PHE A 1 111 ? 7.199 -0.117 -14.210 1.00 97.56 111 PHE A C 1
ATOM 863 O O . PHE A 1 111 ? 7.446 0.493 -15.248 1.00 97.56 111 PHE A O 1
ATOM 870 N N . ILE A 1 112 ? 6.483 -1.238 -14.174 1.00 98.19 112 ILE A N 1
ATOM 871 C CA . ILE A 1 112 ? 5.738 -1.754 -15.323 1.00 98.19 112 ILE A CA 1
ATOM 872 C C . ILE A 1 112 ? 4.294 -1.237 -15.204 1.00 98.19 112 ILE A C 1
ATOM 874 O O . ILE A 1 112 ? 3.545 -1.749 -14.363 1.00 98.19 112 ILE A O 1
ATOM 878 N N . PRO A 1 113 ? 3.890 -0.209 -15.977 1.00 97.25 113 PRO A N 1
ATOM 879 C CA . PRO A 1 113 ? 2.504 0.249 -16.012 1.00 97.25 113 PRO A CA 1
ATOM 880 C C . PRO A 1 113 ? 1.620 -0.745 -16.763 1.00 97.25 113 PRO A C 1
ATOM 882 O O . PRO A 1 113 ? 2.009 -1.227 -17.820 1.00 97.25 113 PRO A O 1
ATOM 885 N N . VAL A 1 114 ? 0.395 -0.969 -16.289 1.00 97.88 114 VAL A N 1
ATOM 886 C CA . VAL A 1 114 ? -0.623 -1.675 -17.074 1.00 97.88 114 VAL A CA 1
ATOM 887 C C . VAL A 1 114 ? -1.370 -0.688 -17.966 1.00 97.88 114 VAL A C 1
ATOM 889 O O . VAL A 1 114 ? -1.958 0.307 -17.515 1.00 97.88 114 VAL A O 1
ATOM 892 N N . CYS A 1 115 ? -1.349 -0.985 -19.258 1.00 97.94 115 CYS A N 1
ATOM 893 C CA . CYS A 1 115 ? -1.955 -0.186 -20.303 1.00 97.94 115 CYS A CA 1
ATOM 894 C C . CYS A 1 115 ? -3.394 -0.616 -20.605 1.00 97.94 115 CYS A C 1
ATOM 896 O O . CYS A 1 115 ? -3.793 -1.767 -20.436 1.00 97.94 115 CYS A O 1
ATOM 898 N N . ASN A 1 116 ? -4.182 0.344 -21.078 1.00 94.31 116 ASN A N 1
ATOM 899 C CA . ASN A 1 116 ? -5.530 0.134 -21.584 1.00 94.31 116 ASN A CA 1
ATOM 900 C C . ASN A 1 116 ? -5.515 -0.414 -23.028 1.00 94.31 116 ASN A C 1
ATOM 902 O O . ASN A 1 116 ? -4.462 -0.670 -23.619 1.00 94.31 116 ASN A O 1
ATOM 906 N N . SER A 1 117 ? -6.701 -0.590 -23.617 1.00 91.44 117 SER A N 1
ATOM 907 C CA . SER A 1 117 ? -6.866 -1.065 -25.000 1.00 91.44 117 SER A CA 1
ATOM 908 C C . SER A 1 117 ? -6.145 -0.206 -26.040 1.00 91.44 117 SER A C 1
ATOM 910 O O . SER A 1 117 ? -5.724 -0.738 -27.064 1.00 91.44 117 SER A O 1
ATOM 912 N N . ASP A 1 118 ? -5.962 1.085 -25.756 1.00 93.69 118 ASP A N 1
ATOM 913 C CA . ASP A 1 118 ? -5.331 2.059 -26.650 1.00 93.69 118 ASP A CA 1
ATOM 914 C C . ASP A 1 118 ? -3.798 2.072 -26.514 1.00 93.69 118 ASP A C 1
ATOM 916 O O . ASP A 1 118 ? -3.124 2.921 -27.099 1.00 93.69 118 ASP A O 1
ATOM 920 N N . GLY A 1 119 ? -3.237 1.168 -25.702 1.00 95.12 119 GLY A N 1
ATOM 921 C CA . GLY A 1 119 ? -1.803 1.078 -25.435 1.00 95.12 119 GLY A CA 1
ATOM 922 C C . GLY A 1 119 ? -1.266 2.189 -24.529 1.00 95.12 119 GLY A C 1
ATOM 923 O O . GLY A 1 119 ? -0.052 2.328 -24.394 1.00 95.12 119 GLY A O 1
ATOM 924 N N . LYS A 1 120 ? -2.140 2.982 -23.897 1.00 96.44 120 LYS A N 1
ATOM 925 C CA . LYS A 1 120 ? -1.757 4.030 -22.941 1.00 96.44 120 LYS A CA 1
ATOM 9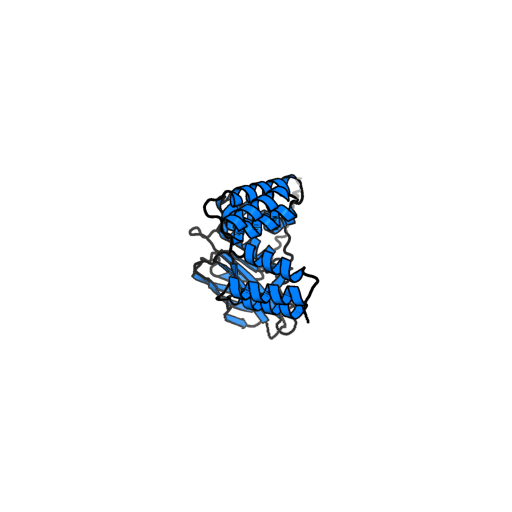26 C C . LYS A 1 120 ? -1.863 3.506 -21.519 1.00 96.44 120 LYS A C 1
ATOM 928 O O . LYS A 1 120 ? -2.776 2.745 -21.214 1.00 96.44 120 LYS A O 1
ATOM 933 N N . GLN A 1 121 ? -0.989 3.968 -20.630 1.00 97.12 121 GLN A N 1
ATOM 934 C CA . GLN A 1 121 ? -1.115 3.680 -19.204 1.00 97.12 121 GLN A CA 1
ATOM 935 C C . GLN A 1 121 ? -2.512 4.076 -18.700 1.00 97.12 121 GLN A C 1
ATOM 937 O O . GLN A 1 121 ? -2.987 5.185 -18.960 1.00 97.12 121 GLN A O 1
ATOM 942 N N . SER A 1 122 ? -3.178 3.158 -17.998 1.00 97.25 122 SER A N 1
ATOM 943 C CA . SER A 1 122 ? -4.498 3.423 -17.421 1.00 97.25 122 SER A CA 1
ATOM 944 C C . SER A 1 122 ? -4.407 4.359 -16.208 1.00 97.25 122 SER A C 1
ATOM 946 O O . SER A 1 122 ? -3.400 4.379 -15.500 1.00 97.25 122 SER A O 1
ATOM 948 N N . ALA A 1 123 ? -5.477 5.112 -15.929 1.00 97.88 123 ALA A N 1
ATOM 949 C CA . ALA A 1 123 ? -5.545 5.980 -14.749 1.00 97.88 123 ALA A CA 1
ATOM 950 C C . ALA A 1 123 ? -5.344 5.184 -13.448 1.00 97.88 123 ALA A C 1
ATOM 952 O O . ALA A 1 123 ? -4.580 5.584 -12.570 1.00 97.88 123 ALA A O 1
ATOM 953 N N . GLU A 1 124 ? -5.968 4.010 -13.363 1.00 97.75 124 GLU A N 1
ATOM 954 C CA . GLU A 1 124 ? -5.814 3.094 -12.235 1.00 97.75 124 GLU A CA 1
ATOM 955 C C . GLU A 1 124 ? -4.381 2.550 -12.117 1.00 97.75 124 GLU A C 1
ATOM 957 O O . GLU A 1 124 ? -3.871 2.404 -11.009 1.00 97.75 124 GLU A O 1
ATOM 962 N N . SER A 1 125 ? -3.675 2.341 -13.235 1.00 98.38 125 SER A N 1
ATOM 963 C CA . SER A 1 125 ? -2.247 2.009 -13.203 1.00 98.38 125 SER A CA 1
ATOM 964 C C . SER A 1 125 ? -1.407 3.134 -12.600 1.00 98.38 125 SER A C 1
ATOM 966 O O . SER A 1 125 ? -0.542 2.874 -11.766 1.00 98.38 125 SER A O 1
ATOM 968 N N . THR A 1 126 ? -1.668 4.392 -12.964 1.00 98.62 126 THR A N 1
ATOM 969 C CA . THR A 1 126 ? -0.989 5.548 -12.352 1.00 98.62 126 THR A CA 1
ATOM 970 C C . THR A 1 126 ? -1.296 5.662 -10.855 1.00 98.62 126 THR A C 1
ATOM 972 O O . THR A 1 126 ? -0.392 5.931 -10.063 1.00 98.62 126 THR A O 1
ATOM 975 N N . MET A 1 127 ? -2.541 5.399 -10.445 1.00 98.56 127 MET A N 1
ATOM 976 C CA . MET A 1 127 ? -2.916 5.333 -9.028 1.00 98.56 127 MET A CA 1
ATOM 977 C C . MET A 1 127 ? -2.128 4.235 -8.298 1.00 98.56 127 MET A C 1
ATOM 979 O O . MET A 1 127 ? -1.503 4.492 -7.271 1.00 98.56 127 MET A O 1
ATOM 983 N N . ALA A 1 128 ? -2.089 3.027 -8.860 1.00 98.44 128 ALA A N 1
ATOM 984 C CA . ALA A 1 128 ? -1.367 1.889 -8.303 1.00 98.44 128 ALA A CA 1
ATOM 985 C C . ALA A 1 128 ? 0.149 2.123 -8.200 1.00 98.44 128 ALA A C 1
ATOM 987 O O . ALA A 1 128 ? 0.755 1.746 -7.198 1.00 98.44 128 ALA A O 1
ATOM 988 N N . GLN A 1 129 ? 0.765 2.792 -9.181 1.00 98.38 129 GLN A N 1
ATOM 989 C CA . GLN A 1 129 ? 2.171 3.210 -9.100 1.00 98.38 129 GLN A CA 1
ATOM 990 C C . GLN A 1 129 ? 2.425 4.124 -7.904 1.00 98.38 129 GLN A C 1
ATOM 992 O O . GLN A 1 129 ? 3.389 3.915 -7.170 1.00 98.38 129 GLN A O 1
ATOM 997 N N . ALA A 1 130 ? 1.542 5.098 -7.667 1.00 98.44 130 ALA A N 1
ATOM 998 C CA . ALA A 1 130 ? 1.653 5.987 -6.516 1.00 98.44 130 ALA A CA 1
ATOM 999 C C . ALA A 1 130 ? 1.570 5.221 -5.189 1.00 98.44 130 ALA A C 1
ATOM 1001 O O . ALA A 1 130 ? 2.347 5.501 -4.275 1.00 98.44 130 ALA A O 1
ATOM 1002 N N . VAL A 1 131 ? 0.684 4.223 -5.105 1.00 98.25 131 VAL A N 1
ATOM 1003 C CA . VAL A 1 131 ? 0.560 3.345 -3.931 1.00 98.25 131 VAL A CA 1
ATOM 1004 C C . VAL A 1 131 ? 1.815 2.496 -3.730 1.00 98.25 131 VAL A C 1
ATOM 1006 O O . VAL A 1 131 ? 2.382 2.500 -2.639 1.00 98.25 131 VAL A O 1
ATOM 1009 N N . LEU A 1 132 ? 2.295 1.802 -4.766 1.00 98.31 132 LEU A N 1
ATOM 1010 C CA . LEU A 1 132 ? 3.513 0.988 -4.684 1.00 98.31 132 LEU A CA 1
ATOM 1011 C C . LEU A 1 132 ? 4.721 1.834 -4.277 1.00 98.31 132 LEU A C 1
ATOM 1013 O O . LEU A 1 132 ? 5.445 1.469 -3.354 1.00 98.31 132 LEU A O 1
ATOM 1017 N N . TYR A 1 133 ? 4.899 2.998 -4.901 1.00 98.06 133 TYR A N 1
ATOM 1018 C CA . TYR A 1 133 ? 5.980 3.920 -4.572 1.00 98.06 133 TYR A CA 1
ATOM 1019 C C . TYR A 1 133 ? 5.903 4.406 -3.124 1.00 98.06 133 TYR A C 1
ATOM 1021 O O . TYR A 1 133 ? 6.904 4.390 -2.410 1.00 98.06 133 TYR A O 1
ATOM 1029 N N . ARG A 1 134 ? 4.727 4.844 -2.662 1.00 96.94 134 ARG A N 1
ATOM 1030 C CA . ARG A 1 134 ? 4.593 5.506 -1.360 1.00 96.94 134 ARG A CA 1
ATOM 1031 C C . ARG A 1 134 ? 4.503 4.526 -0.196 1.00 96.94 134 ARG A C 1
ATOM 1033 O O . ARG A 1 134 ? 5.186 4.723 0.816 1.00 96.94 134 ARG A O 1
ATOM 1040 N N . ASP A 1 135 ? 3.673 3.502 -0.323 1.00 94.75 135 ASP A N 1
ATOM 1041 C CA . ASP A 1 135 ? 3.307 2.626 0.790 1.00 94.75 135 ASP A CA 1
ATOM 1042 C C . ASP A 1 135 ? 4.233 1.410 0.872 1.00 94.75 135 ASP A C 1
ATOM 1044 O O . ASP A 1 135 ? 4.615 1.013 1.972 1.00 94.75 135 ASP A O 1
ATOM 1048 N N . TRP A 1 136 ? 4.691 0.900 -0.275 1.00 95.69 136 TRP A N 1
ATOM 1049 C CA . TRP A 1 136 ? 5.525 -0.305 -0.354 1.00 95.69 136 TRP A CA 1
ATOM 1050 C C . TRP A 1 136 ? 6.996 -0.031 -0.663 1.00 95.69 136 TRP A C 1
ATOM 1052 O O . TRP A 1 136 ? 7.857 -0.834 -0.307 1.00 95.69 136 TRP A O 1
ATOM 1062 N N . GLY A 1 137 ? 7.319 1.127 -1.244 1.00 94.94 137 GLY A N 1
ATOM 1063 C CA . GLY A 1 137 ? 8.677 1.457 -1.673 1.00 94.94 137 GLY A CA 1
ATOM 1064 C C . GLY A 1 137 ? 9.731 1.437 -0.564 1.00 94.94 137 GLY A C 1
ATOM 1065 O O . GLY A 1 137 ? 10.916 1.273 -0.839 1.00 94.94 137 GLY A O 1
ATOM 1066 N N . GLY A 1 138 ? 9.321 1.533 0.705 1.00 93.81 138 GLY A N 1
ATOM 1067 C CA . GLY A 1 138 ? 10.235 1.424 1.847 1.00 93.81 138 GLY A CA 1
ATOM 1068 C C . GLY A 1 138 ? 10.936 0.070 1.932 1.00 93.81 138 GLY A C 1
ATOM 1069 O O . GLY A 1 138 ? 12.094 0.024 2.334 1.00 93.81 138 GLY A O 1
ATOM 1070 N N . LEU A 1 139 ? 10.277 -1.004 1.486 1.00 91.62 139 LEU A N 1
ATOM 1071 C CA . LEU A 1 139 ? 10.858 -2.349 1.438 1.00 91.62 139 LEU A CA 1
ATOM 1072 C C . LEU A 1 139 ? 12.017 -2.458 0.436 1.00 91.62 139 LEU A C 1
ATOM 1074 O O . LEU A 1 139 ? 12.835 -3.364 0.541 1.00 91.62 139 LEU A O 1
ATOM 1078 N N . TYR A 1 140 ? 12.089 -1.527 -0.518 1.00 92.12 140 TYR A N 1
ATOM 1079 C CA . TYR A 1 140 ? 13.024 -1.538 -1.645 1.00 92.12 140 TYR A CA 1
ATOM 1080 C C . TYR A 1 140 ? 13.926 -0.292 -1.677 1.00 92.12 140 TYR A C 1
ATOM 1082 O O . TYR A 1 140 ? 14.492 0.068 -2.712 1.00 92.12 140 TYR A O 1
ATOM 1090 N N . GLY A 1 141 ? 14.033 0.413 -0.545 1.00 92.19 141 GLY A N 1
ATOM 1091 C CA . GLY A 1 141 ? 14.897 1.588 -0.402 1.00 92.19 141 GLY A CA 1
ATOM 1092 C C . GLY A 1 141 ? 14.496 2.787 -1.268 1.00 92.19 141 GLY A C 1
ATOM 1093 O O . GLY A 1 141 ? 15.355 3.587 -1.630 1.00 92.19 141 GLY A O 1
ATOM 1094 N N . MET A 1 142 ? 13.219 2.907 -1.641 1.00 94.81 142 MET A N 1
ATOM 1095 C CA . MET A 1 142 ? 12.731 4.035 -2.439 1.00 94.81 142 MET A CA 1
ATOM 1096 C C . MET A 1 142 ? 12.667 5.336 -1.629 1.00 94.81 142 MET A C 1
ATOM 1098 O O . MET A 1 142 ? 12.502 5.315 -0.407 1.00 94.81 142 MET A O 1
ATOM 1102 N N . ASN A 1 143 ? 12.683 6.476 -2.327 1.00 96.25 143 ASN A N 1
ATOM 1103 C CA . ASN A 1 143 ? 12.573 7.810 -1.723 1.00 96.25 143 ASN A CA 1
ATOM 1104 C C . ASN A 1 143 ? 11.172 8.081 -1.151 1.00 96.25 143 ASN A C 1
ATOM 1106 O O . ASN A 1 143 ? 11.029 8.742 -0.121 1.00 96.25 143 ASN A O 1
ATOM 1110 N N . ARG A 1 144 ? 10.124 7.538 -1.793 1.00 96.81 144 ARG A N 1
ATOM 1111 C CA . ARG A 1 144 ? 8.718 7.616 -1.344 1.00 96.81 144 ARG A CA 1
ATOM 1112 C C . ARG A 1 144 ? 8.227 9.054 -1.139 1.00 96.81 144 ARG A C 1
ATOM 1114 O O . ARG A 1 144 ? 7.448 9.325 -0.213 1.00 96.81 144 ARG A O 1
ATOM 1121 N N . THR A 1 145 ? 8.693 9.976 -1.976 1.00 97.56 145 THR A N 1
ATOM 1122 C CA . THR A 1 145 ? 8.380 11.405 -1.898 1.00 97.56 145 THR A CA 1
ATOM 1123 C C . THR A 1 145 ? 6.876 11.637 -2.033 1.00 97.56 145 THR A C 1
ATOM 1125 O O . THR A 1 145 ? 6.278 11.360 -3.073 1.00 97.56 145 THR A O 1
ATOM 1128 N N . ALA A 1 146 ? 6.245 12.161 -0.980 1.00 97.69 146 ALA A N 1
ATOM 1129 C CA . ALA A 1 146 ? 4.788 12.269 -0.920 1.00 97.69 146 ALA A CA 1
ATOM 1130 C C . ALA A 1 146 ? 4.205 13.177 -2.015 1.00 97.69 146 ALA A C 1
ATOM 1132 O O . ALA A 1 146 ? 3.186 12.829 -2.600 1.00 97.69 146 ALA A O 1
ATOM 1133 N N . SER A 1 147 ? 4.861 14.294 -2.342 1.00 97.62 147 SER A N 1
ATOM 1134 C CA . SER A 1 147 ? 4.406 15.203 -3.403 1.00 97.62 147 SER A CA 1
ATOM 1135 C C . SER A 1 147 ? 4.431 14.557 -4.792 1.00 97.62 147 SER A C 1
ATOM 1137 O O . SER A 1 147 ? 3.480 14.736 -5.548 1.00 97.62 147 SER A O 1
ATOM 1139 N N . ILE A 1 148 ? 5.450 13.744 -5.101 1.00 97.25 148 ILE A N 1
ATOM 1140 C CA . ILE A 1 148 ? 5.534 12.991 -6.366 1.00 97.25 148 ILE A CA 1
ATOM 1141 C C . ILE A 1 148 ? 4.364 12.007 -6.471 1.00 97.25 148 ILE A C 1
ATOM 1143 O O . ILE A 1 148 ? 3.628 12.018 -7.458 1.00 97.25 148 ILE A O 1
ATOM 1147 N N . ALA A 1 149 ? 4.150 11.203 -5.424 1.00 98.31 149 ALA A N 1
ATOM 1148 C CA . ALA A 1 149 ? 3.031 10.267 -5.374 1.00 98.31 149 ALA A CA 1
ATOM 1149 C C . ALA A 1 149 ? 1.684 10.996 -5.492 1.00 98.31 149 ALA A C 1
ATOM 1151 O O . ALA A 1 149 ? 0.801 10.559 -6.228 1.00 98.31 149 ALA A O 1
ATOM 1152 N N . PHE A 1 150 ? 1.531 12.134 -4.811 1.00 98.38 150 PHE A N 1
ATOM 1153 C CA . PHE A 1 150 ? 0.295 12.907 -4.839 1.00 98.38 150 PHE A CA 1
ATOM 1154 C C . PHE A 1 150 ? 0.010 13.498 -6.223 1.00 98.38 150 PHE A C 1
ATOM 1156 O O . PHE A 1 150 ? -1.134 13.490 -6.674 1.00 98.38 150 PHE A O 1
ATOM 1163 N N . ASP A 1 151 ? 1.033 13.954 -6.945 1.00 98.44 151 ASP A N 1
ATOM 1164 C CA . ASP A 1 151 ? 0.878 14.413 -8.325 1.00 98.44 151 ASP A CA 1
ATOM 1165 C C . ASP A 1 151 ? 0.429 13.287 -9.264 1.00 98.44 151 ASP A C 1
ATOM 1167 O O . ASP A 1 151 ? -0.405 13.523 -10.144 1.00 98.44 151 ASP A O 1
ATOM 1171 N N . TRP A 1 152 ? 0.914 12.058 -9.072 1.00 98.50 152 TRP A N 1
ATOM 1172 C CA . TRP A 1 152 ? 0.411 10.891 -9.803 1.00 98.50 152 TRP A CA 1
ATOM 1173 C C . TRP A 1 152 ? -1.045 10.580 -9.444 1.00 98.50 152 TRP A C 1
ATOM 1175 O O . TRP A 1 152 ? -1.864 10.406 -10.348 1.00 98.50 152 TRP A O 1
ATOM 1185 N N . MET A 1 153 ? -1.402 10.601 -8.158 1.00 98.62 153 MET A N 1
ATOM 1186 C CA . MET A 1 153 ? -2.785 10.380 -7.718 1.00 98.62 153 MET A CA 1
ATOM 1187 C C . MET A 1 153 ? -3.744 11.438 -8.273 1.00 98.62 153 MET A C 1
ATOM 1189 O O . MET A 1 153 ? -4.803 11.084 -8.786 1.00 98.62 153 MET A O 1
ATOM 1193 N N . LYS A 1 154 ? -3.373 12.724 -8.265 1.00 98.38 154 LYS A N 1
ATOM 1194 C CA . LYS A 1 154 ? -4.186 13.795 -8.869 1.00 98.38 154 LYS A CA 1
ATOM 1195 C C . LYS A 1 154 ? -4.391 13.586 -10.367 1.00 98.38 154 LYS A C 1
ATOM 1197 O O . LYS A 1 154 ? -5.503 13.772 -10.853 1.00 98.38 154 LYS A O 1
ATOM 1202 N N . LYS A 1 155 ? -3.349 13.180 -11.104 1.00 98.31 155 LYS A N 1
ATOM 1203 C CA . LYS A 1 155 ? -3.463 12.856 -12.538 1.00 98.31 155 LYS A CA 1
ATOM 1204 C C . LYS A 1 155 ? -4.415 11.683 -12.772 1.00 98.31 155 LYS A C 1
ATOM 1206 O O . LYS A 1 155 ? -5.263 11.766 -13.656 1.00 98.31 155 LYS A O 1
ATOM 1211 N N . ALA A 1 156 ? -4.306 10.630 -11.963 1.00 98.38 156 ALA A N 1
ATOM 1212 C CA . ALA A 1 156 ? -5.199 9.479 -12.027 1.00 98.38 156 ALA A CA 1
ATOM 1213 C C . ALA A 1 156 ? -6.660 9.871 -11.747 1.00 98.38 156 ALA A C 1
ATOM 1215 O O . ALA A 1 156 ? -7.539 9.548 -12.539 1.00 98.38 156 ALA A O 1
ATOM 1216 N N . VAL A 1 157 ? -6.918 10.634 -10.680 1.00 98.25 157 VAL A N 1
ATOM 1217 C CA . VAL A 1 157 ? -8.267 11.104 -10.313 1.00 98.25 157 VAL A CA 1
ATOM 1218 C C . VAL A 1 157 ? -8.841 12.061 -11.358 1.00 98.25 157 VAL A C 1
ATOM 1220 O O . VAL A 1 157 ? -10.025 11.988 -11.665 1.00 98.25 157 VAL A O 1
ATOM 1223 N N . ALA A 1 158 ? -8.023 12.927 -11.958 1.00 98.19 158 ALA A N 1
ATOM 1224 C CA . ALA A 1 158 ? -8.477 13.799 -13.041 1.00 98.19 158 ALA A CA 1
ATOM 1225 C C . ALA A 1 158 ? -8.932 13.005 -14.278 1.00 98.19 158 ALA A C 1
ATOM 1227 O O . ALA A 1 158 ? -9.864 13.422 -14.963 1.00 98.19 158 ALA A O 1
ATOM 1228 N N . ALA A 1 159 ? -8.292 11.866 -14.559 1.00 97.31 159 ALA A N 1
ATOM 1229 C CA . ALA A 1 159 ? -8.677 10.977 -15.652 1.00 97.31 159 ALA A CA 1
ATOM 1230 C C . ALA A 1 159 ? -9.856 10.052 -15.290 1.00 97.31 159 ALA A C 1
ATOM 1232 O O . ALA A 1 159 ? -10.659 9.725 -16.162 1.00 97.31 159 ALA A O 1
ATOM 1233 N N . GLN A 1 160 ? -9.970 9.637 -14.026 1.00 97.62 160 GLN A N 1
ATOM 1234 C CA . GLN A 1 160 ? -11.027 8.759 -13.523 1.00 97.62 160 GLN A CA 1
ATOM 1235 C C . GLN A 1 160 ? -11.388 9.141 -12.069 1.00 97.62 160 GLN A C 1
ATOM 1237 O O . GLN A 1 160 ? -10.775 8.628 -11.127 1.00 97.62 160 GLN A O 1
ATOM 1242 N N . PRO A 1 161 ? -12.385 10.030 -11.864 1.00 97.00 161 PRO A N 1
ATOM 1243 C CA . PRO A 1 161 ? -12.700 10.599 -10.547 1.00 97.00 161 PRO A CA 1
ATOM 1244 C C . PRO A 1 161 ? -13.037 9.575 -9.459 1.00 97.00 161 PRO A C 1
ATOM 1246 O O . PRO A 1 161 ? -12.648 9.755 -8.303 1.00 97.00 161 PRO A O 1
ATOM 1249 N N . ASP A 1 162 ? -13.689 8.472 -9.832 1.00 95.50 162 ASP A N 1
ATOM 1250 C CA . ASP A 1 162 ? -14.118 7.425 -8.897 1.00 95.50 162 ASP A CA 1
ATOM 1251 C C . ASP A 1 162 ? -12.944 6.744 -8.175 1.00 95.50 162 ASP A C 1
ATOM 1253 O O . ASP A 1 162 ? -13.106 6.258 -7.052 1.00 95.50 162 ASP A O 1
ATOM 1257 N N . LEU A 1 163 ? -11.733 6.790 -8.751 1.00 96.50 163 LEU A N 1
ATOM 1258 C CA . LEU A 1 163 ? -10.530 6.242 -8.119 1.00 96.50 163 LEU A CA 1
ATOM 1259 C C . LEU A 1 163 ? -10.240 6.887 -6.764 1.00 96.50 163 LEU A C 1
ATOM 1261 O O . LEU A 1 163 ? -9.674 6.228 -5.895 1.00 96.50 163 LEU A O 1
ATOM 1265 N N . LYS A 1 164 ? -10.640 8.146 -6.546 1.00 95.81 164 LYS A N 1
ATOM 1266 C CA . LYS A 1 164 ? -10.438 8.815 -5.255 1.00 95.81 164 LYS A CA 1
ATOM 1267 C C . LYS A 1 164 ? -11.172 8.092 -4.121 1.00 95.81 164 LYS A C 1
ATOM 1269 O O . LYS A 1 164 ? -10.627 7.986 -3.027 1.00 95.81 164 LYS A O 1
ATOM 1274 N N . ASN A 1 165 ? -12.364 7.558 -4.392 1.00 92.88 165 ASN A N 1
ATOM 1275 C CA . ASN A 1 165 ? -13.139 6.801 -3.411 1.00 92.88 165 ASN A CA 1
ATOM 1276 C C . ASN A 1 165 ? -12.631 5.361 -3.291 1.00 92.88 165 ASN A C 1
ATOM 1278 O O . ASN A 1 165 ? -12.456 4.873 -2.177 1.00 92.88 165 ASN A O 1
ATOM 1282 N N . SER A 1 166 ? -12.324 4.696 -4.409 1.00 93.00 166 SER A N 1
ATOM 1283 C CA . SER A 1 166 ? -11.793 3.322 -4.394 1.00 93.00 166 SER A CA 1
ATOM 1284 C C . SER A 1 166 ? -10.434 3.210 -3.693 1.00 93.00 166 SER A C 1
ATOM 1286 O O . SER A 1 166 ? -10.132 2.180 -3.100 1.00 93.00 166 SER A O 1
ATOM 1288 N N . TYR A 1 167 ? -9.632 4.277 -3.726 1.00 95.69 167 TYR A N 1
ATOM 1289 C CA . TYR A 1 167 ? -8.308 4.355 -3.103 1.00 95.69 167 TYR A CA 1
ATOM 1290 C C . TYR A 1 167 ? -8.273 5.319 -1.914 1.00 95.69 167 TYR A C 1
ATOM 1292 O O . TYR A 1 167 ? -7.207 5.839 -1.577 1.00 95.69 167 TYR A O 1
ATOM 1300 N N . TRP A 1 168 ? -9.415 5.588 -1.271 1.00 95.69 168 TRP A N 1
ATOM 1301 C CA . TRP A 1 168 ? -9.536 6.675 -0.293 1.00 95.69 168 TRP A CA 1
ATOM 1302 C C . TRP A 1 168 ? -8.461 6.619 0.802 1.00 95.69 168 TRP A C 1
ATOM 1304 O O . TRP A 1 168 ? -7.874 7.646 1.141 1.00 95.69 168 TRP A O 1
ATOM 1314 N N . ALA A 1 169 ? -8.151 5.426 1.321 1.00 94.56 169 ALA A N 1
ATOM 1315 C CA . ALA A 1 169 ? -7.199 5.260 2.415 1.00 94.56 169 ALA A CA 1
ATOM 1316 C C . ALA A 1 169 ? -5.779 5.655 1.986 1.00 94.56 169 ALA A C 1
ATOM 1318 O O . ALA A 1 169 ? -5.093 6.390 2.703 1.00 94.56 169 ALA A O 1
ATOM 1319 N N . ASN A 1 170 ? -5.358 5.216 0.796 1.00 96.69 170 ASN A N 1
ATOM 1320 C CA . ASN A 1 170 ? -4.069 5.588 0.221 1.00 96.69 170 ASN A CA 1
ATOM 1321 C C . ASN A 1 170 ? -4.050 7.077 -0.141 1.00 96.69 170 ASN A C 1
ATOM 1323 O O . ASN A 1 170 ? -3.087 7.769 0.181 1.00 96.69 170 ASN A O 1
ATOM 1327 N N . TYR A 1 171 ? -5.128 7.588 -0.741 1.00 97.81 171 TYR A N 1
ATOM 1328 C CA . TYR A 1 171 ? -5.235 8.987 -1.146 1.00 97.81 171 TYR A CA 1
ATOM 1329 C C . TYR A 1 171 ? -5.094 9.933 0.051 1.00 97.81 171 TYR A C 1
ATOM 1331 O O . TYR A 1 171 ? -4.266 10.839 0.010 1.00 97.81 171 TYR A O 1
ATOM 1339 N N . VAL A 1 172 ? -5.828 9.695 1.147 1.00 97.62 172 VAL A N 1
ATOM 1340 C CA . VAL A 1 172 ? -5.712 10.489 2.387 1.00 97.62 172 VAL A CA 1
ATOM 1341 C C . VAL A 1 172 ? -4.301 10.391 2.973 1.00 97.62 172 VAL A C 1
ATOM 1343 O O . VAL A 1 172 ? -3.738 11.408 3.378 1.00 97.62 172 VAL A O 1
ATOM 1346 N N . SER A 1 173 ? -3.700 9.196 2.981 1.00 96.12 173 SER A N 1
ATOM 1347 C CA . SER A 1 173 ? -2.329 8.988 3.470 1.00 96.12 173 SER A CA 1
ATOM 1348 C C . SER A 1 173 ? -1.296 9.811 2.702 1.00 96.12 173 SER A C 1
ATOM 1350 O O . SER A 1 173 ? -0.449 10.488 3.297 1.00 96.12 173 SER A O 1
ATOM 1352 N N . VAL A 1 174 ? -1.379 9.777 1.372 1.00 97.81 174 VAL A N 1
ATOM 1353 C CA . VAL A 1 174 ? -0.457 10.484 0.481 1.00 97.81 174 VAL A CA 1
ATOM 1354 C C . VAL A 1 174 ? -0.690 11.990 0.548 1.00 97.81 174 VAL A C 1
ATOM 1356 O O . VAL A 1 174 ? 0.280 12.729 0.718 1.00 97.81 174 VAL A O 1
ATOM 1359 N N . LEU A 1 175 ? -1.951 12.433 0.505 1.00 97.69 175 LEU A N 1
ATOM 1360 C CA . LEU A 1 175 ? -2.342 13.834 0.659 1.00 97.69 175 LEU A CA 1
ATOM 1361 C C . LEU A 1 175 ? -1.794 14.417 1.964 1.00 97.69 175 LEU A C 1
ATOM 1363 O O . LEU A 1 175 ? -1.091 15.416 1.925 1.00 97.69 175 LEU A O 1
ATOM 1367 N N . TYR A 1 176 ? -2.013 13.754 3.101 1.00 95.62 176 TYR A N 1
ATOM 1368 C CA . TYR A 1 176 ? -1.520 14.223 4.401 1.00 95.62 176 TYR A CA 1
ATOM 1369 C C . TYR A 1 176 ? 0.015 14.331 4.462 1.00 95.62 176 TYR A C 1
ATOM 1371 O O . TYR A 1 176 ? 0.574 15.169 5.173 1.00 95.62 176 TYR A O 1
ATOM 1379 N N . GLY A 1 177 ? 0.720 13.468 3.725 1.00 95.94 177 GLY A N 1
ATOM 1380 C CA . GLY A 1 177 ? 2.173 13.541 3.590 1.00 95.94 177 GLY A CA 1
ATOM 1381 C C . GLY A 1 177 ? 2.648 14.673 2.674 1.00 95.94 177 GLY A C 1
ATOM 1382 O O . GLY A 1 177 ? 3.732 15.209 2.902 1.00 95.94 177 GLY A O 1
ATOM 1383 N N . ALA A 1 178 ? 1.868 15.012 1.648 1.00 97.75 178 ALA A N 1
ATOM 1384 C CA . ALA A 1 178 ? 2.225 15.973 0.607 1.00 97.75 178 ALA A CA 1
ATOM 1385 C C . ALA A 1 178 ? 1.794 17.409 0.935 1.00 97.75 178 ALA A C 1
ATOM 1387 O O . ALA A 1 178 ? 2.517 18.350 0.615 1.00 97.75 178 ALA A O 1
ATOM 1388 N N . ASP A 1 179 ? 0.638 17.574 1.575 1.00 97.06 179 ASP A N 1
ATOM 1389 C CA . ASP A 1 179 ? 0.026 18.857 1.887 1.00 97.06 179 ASP A CA 1
ATOM 1390 C C . ASP A 1 179 ? -0.579 18.840 3.297 1.00 97.06 179 ASP A C 1
ATOM 1392 O O . ASP A 1 179 ? -1.610 18.225 3.568 1.00 97.06 179 ASP A O 1
ATOM 1396 N N . LYS A 1 180 ? 0.088 19.549 4.211 1.00 93.94 180 LYS A N 1
ATOM 1397 C CA . LYS A 1 180 ? -0.343 19.708 5.607 1.00 93.94 180 LYS A CA 1
ATOM 1398 C C . LYS A 1 180 ? -1.120 21.000 5.853 1.00 93.94 180 LYS A C 1
ATOM 1400 O O . LYS A 1 180 ? -1.436 21.289 7.009 1.00 93.94 180 LYS A O 1
ATOM 1405 N N . SER A 1 181 ? -1.378 21.786 4.807 1.00 96.50 181 SER A N 1
ATOM 1406 C CA . SER A 1 181 ? -2.140 23.028 4.906 1.00 96.50 181 SER A CA 1
ATOM 1407 C C . SER A 1 181 ? -3.591 22.771 5.319 1.00 96.50 181 SER A C 1
ATOM 1409 O O . SER A 1 181 ? -4.089 21.645 5.261 1.00 96.50 181 SER A O 1
ATOM 1411 N N . GLU A 1 182 ? -4.294 23.836 5.702 1.00 95.88 182 GLU A N 1
ATOM 1412 C CA . GLU A 1 182 ? -5.730 23.774 5.994 1.00 95.88 182 GLU A CA 1
ATOM 1413 C C . GLU A 1 182 ? -6.537 23.240 4.803 1.00 95.88 182 GLU A C 1
ATOM 1415 O O . GLU A 1 182 ? -7.479 22.476 4.995 1.00 95.88 182 GLU A O 1
ATOM 1420 N N . ALA A 1 183 ? -6.138 23.574 3.570 1.00 96.44 183 ALA A N 1
ATOM 1421 C CA . ALA A 1 183 ? -6.799 23.087 2.362 1.00 96.44 183 ALA A CA 1
ATOM 1422 C C . ALA A 1 183 ? -6.633 21.568 2.195 1.00 96.44 183 ALA A C 1
ATOM 1424 O O . ALA A 1 183 ? -7.621 20.868 1.969 1.00 96.44 183 ALA A O 1
ATOM 1425 N N . GLY A 1 184 ? -5.413 21.049 2.374 1.00 96.31 184 GLY A N 1
ATOM 1426 C CA . GLY A 1 184 ? -5.150 19.610 2.320 1.00 96.31 184 GLY A CA 1
ATOM 1427 C C . GLY A 1 184 ? -5.891 18.837 3.415 1.00 96.31 184 GLY A C 1
ATOM 1428 O O . GLY A 1 184 ? -6.480 17.785 3.158 1.00 96.31 184 GLY A O 1
ATOM 1429 N N . GLN A 1 185 ? -5.950 19.386 4.631 1.00 96.19 185 GLN A N 1
ATOM 1430 C CA . GLN A 1 185 ? -6.718 18.790 5.729 1.00 96.19 185 GLN A CA 1
ATOM 1431 C C . GLN A 1 185 ? -8.229 18.812 5.463 1.00 96.19 185 GLN A C 1
ATOM 1433 O O . GLN A 1 185 ? -8.905 17.818 5.729 1.00 96.19 185 GLN A O 1
ATOM 1438 N N . ALA A 1 186 ? -8.758 19.903 4.903 1.00 97.00 186 ALA A N 1
ATOM 1439 C CA . ALA A 1 186 ? -10.164 20.004 4.524 1.00 97.00 186 ALA A CA 1
ATOM 1440 C C . ALA A 1 186 ? -10.528 19.010 3.410 1.00 97.00 186 ALA A C 1
ATOM 1442 O O . ALA A 1 186 ? -11.574 18.364 3.483 1.00 97.00 186 ALA A O 1
ATOM 1443 N N . GLU A 1 187 ? -9.656 18.827 2.413 1.00 96.94 187 GLU A N 1
ATOM 1444 C CA . GLU A 1 187 ? -9.852 17.826 1.360 1.00 96.94 187 GLU A CA 1
ATOM 1445 C C . GLU A 1 187 ? -9.865 16.400 1.930 1.00 96.94 187 GLU A C 1
ATOM 1447 O O . GLU A 1 187 ? -10.737 15.603 1.569 1.00 96.94 187 GLU A O 1
ATOM 1452 N N . ALA A 1 188 ? -8.936 16.080 2.835 1.00 97.31 188 ALA A N 1
ATOM 1453 C CA . ALA A 1 188 ? -8.914 14.792 3.520 1.00 97.31 188 ALA A CA 1
ATOM 1454 C C . ALA A 1 188 ? -10.191 14.572 4.346 1.00 97.31 188 ALA A C 1
ATOM 1456 O O . ALA A 1 188 ? -10.815 13.518 4.230 1.00 97.31 188 ALA A O 1
ATOM 1457 N N . MET A 1 189 ? -10.614 15.571 5.130 1.00 97.38 189 MET A N 1
ATOM 1458 C CA . MET A 1 189 ? -11.829 15.502 5.946 1.00 97.38 189 MET A CA 1
ATOM 1459 C C . MET A 1 189 ? -13.075 15.256 5.089 1.00 97.38 189 MET A C 1
ATOM 1461 O O . MET A 1 189 ? -13.852 14.351 5.385 1.00 97.38 189 MET A O 1
ATOM 1465 N N . ALA A 1 190 ? -13.233 16.001 3.993 1.00 96.25 190 ALA A N 1
ATOM 1466 C CA . ALA A 1 190 ? -14.369 15.854 3.088 1.00 96.25 190 ALA A CA 1
ATOM 1467 C C . ALA A 1 190 ? -14.433 14.451 2.461 1.00 96.25 190 ALA A C 1
ATOM 1469 O O . ALA A 1 190 ? -15.512 13.868 2.343 1.00 96.25 190 ALA A O 1
ATOM 1470 N N . LEU A 1 191 ? -13.280 13.882 2.090 1.00 96.50 191 LEU A N 1
ATOM 1471 C CA . LEU A 1 191 ? -13.226 12.514 1.580 1.00 96.50 191 LEU A CA 1
ATOM 1472 C C . LEU A 1 191 ? -13.627 11.500 2.662 1.00 96.50 191 LEU A C 1
ATOM 1474 O O . LEU A 1 191 ? -14.468 10.646 2.400 1.00 96.50 191 LEU A O 1
ATOM 1478 N N . LEU A 1 192 ? -13.092 11.613 3.881 1.00 96.75 192 LEU A N 1
ATOM 1479 C CA . LEU A 1 192 ? -13.433 10.714 4.993 1.00 96.75 192 LEU A CA 1
ATOM 1480 C C . LEU A 1 192 ? -14.931 10.742 5.320 1.00 96.75 192 LEU A C 1
ATOM 1482 O O . LEU A 1 192 ? -15.540 9.686 5.484 1.00 96.75 192 LEU A O 1
ATOM 1486 N N . GLU A 1 193 ? -15.541 11.929 5.344 1.00 95.06 193 GLU A N 1
ATOM 1487 C CA . GLU A 1 193 ? -16.984 12.088 5.548 1.00 95.06 193 GLU A CA 1
ATOM 1488 C C . GLU A 1 193 ? -17.805 11.441 4.429 1.00 95.06 193 GLU A C 1
ATOM 1490 O O . GLU A 1 193 ? -18.845 10.829 4.692 1.00 95.06 193 GLU A O 1
ATOM 1495 N N . SER A 1 194 ? -17.343 11.543 3.180 1.00 93.56 194 SER A N 1
ATOM 1496 C CA . SER A 1 194 ? -17.991 10.881 2.046 1.00 93.56 194 SER A CA 1
ATOM 1497 C C . SER A 1 194 ? -17.972 9.359 2.198 1.00 93.56 194 SER A C 1
ATOM 1499 O O . SER A 1 194 ? -18.971 8.710 1.890 1.00 93.56 194 SER A O 1
ATOM 1501 N N . ILE A 1 195 ? -16.864 8.781 2.675 1.00 93.50 195 ILE A N 1
ATOM 1502 C CA . ILE A 1 195 ? -16.749 7.328 2.868 1.00 93.50 195 ILE A CA 1
ATOM 1503 C C . ILE A 1 195 ? -17.537 6.863 4.104 1.00 93.50 195 ILE A C 1
ATOM 1505 O O . ILE A 1 195 ? -18.228 5.851 4.034 1.00 93.50 195 ILE A O 1
ATOM 1509 N N . ASP A 1 196 ? -17.519 7.597 5.219 1.00 92.06 196 ASP A N 1
ATOM 1510 C CA . ASP A 1 196 ? -18.287 7.264 6.439 1.00 92.06 196 ASP A CA 1
ATOM 1511 C C . ASP A 1 196 ? -19.810 7.210 6.186 1.00 92.06 196 ASP A C 1
ATOM 1513 O O . ASP A 1 196 ? -20.533 6.362 6.729 1.00 92.06 196 ASP A O 1
ATOM 1517 N N . ASN A 1 197 ? -20.301 8.087 5.308 1.00 88.56 197 ASN A N 1
ATOM 1518 C CA . ASN A 1 197 ? -21.710 8.147 4.914 1.00 88.56 197 ASN A CA 1
ATOM 1519 C C . ASN A 1 197 ? -22.079 7.191 3.763 1.00 88.56 197 ASN A C 1
ATOM 1521 O O . ASN A 1 197 ? -23.245 7.137 3.360 1.00 88.56 197 ASN A O 1
ATOM 1525 N N . GLY A 1 198 ? -21.114 6.430 3.241 1.00 87.56 198 GLY A N 1
ATOM 1526 C CA . GLY A 1 198 ? -21.336 5.414 2.218 1.00 87.56 198 GLY A CA 1
ATOM 1527 C C . GLY A 1 198 ? -22.251 4.284 2.702 1.00 87.56 198 GLY A C 1
ATOM 1528 O O . GLY A 1 198 ? -22.232 3.888 3.868 1.00 87.56 198 GLY A O 1
ATOM 1529 N N . LYS A 1 199 ? -23.078 3.747 1.796 1.00 77.19 199 LYS A N 1
ATOM 1530 C CA . LYS A 1 199 ? -23.988 2.630 2.114 1.00 77.19 199 LYS A CA 1
ATOM 1531 C C . LYS A 1 199 ? -23.248 1.305 2.311 1.00 77.19 199 LYS A C 1
ATOM 1533 O O . LYS A 1 199 ? -23.673 0.501 3.138 1.00 77.19 199 LYS A O 1
ATOM 1538 N N . ASP A 1 200 ? -22.132 1.134 1.607 1.00 79.19 200 ASP A N 1
ATOM 1539 C CA . ASP A 1 200 ? -21.380 -0.122 1.527 1.00 79.19 200 ASP A CA 1
ATOM 1540 C C . ASP A 1 200 ? -20.092 -0.105 2.367 1.00 79.19 200 ASP A C 1
ATOM 1542 O O . ASP A 1 200 ? -19.210 -0.935 2.182 1.00 79.19 200 ASP A O 1
ATOM 1546 N N . THR A 1 201 ? -19.965 0.837 3.305 1.00 85.75 201 THR A N 1
ATOM 1547 C CA . THR A 1 201 ? -18.747 0.976 4.110 1.00 85.75 201 THR A CA 1
ATOM 1548 C C . THR A 1 201 ? -18.637 -0.148 5.139 1.00 85.75 201 THR A C 1
ATOM 1550 O O . THR A 1 201 ? -19.494 -0.310 6.023 1.00 85.75 201 THR A O 1
ATOM 1553 N N . GLU A 1 202 ? -17.564 -0.928 5.026 1.00 91.50 202 GLU A N 1
ATOM 1554 C CA . GLU A 1 202 ? -17.285 -2.071 5.888 1.00 91.50 202 GLU A CA 1
ATOM 1555 C C . GLU A 1 202 ? -16.708 -1.636 7.244 1.00 91.50 202 GLU A C 1
ATOM 1557 O O . GLU A 1 202 ? -16.167 -0.539 7.396 1.00 91.50 202 GLU A O 1
ATOM 1562 N N . GLU A 1 203 ? -16.780 -2.515 8.254 1.00 94.50 203 GLU A N 1
ATOM 1563 C CA . GLU A 1 203 ? -16.252 -2.225 9.597 1.00 94.50 203 GLU A CA 1
ATOM 1564 C C . GLU A 1 203 ? -14.770 -1.812 9.543 1.00 94.50 203 GLU A C 1
ATOM 1566 O O . GLU A 1 203 ? -14.377 -0.830 10.173 1.00 94.50 203 GLU A O 1
ATOM 1571 N N . LYS A 1 204 ? -13.959 -2.506 8.732 1.00 92.69 204 LYS A N 1
ATOM 1572 C CA . LYS A 1 204 ? -12.523 -2.223 8.563 1.00 92.69 204 LYS A CA 1
ATOM 1573 C C . LYS A 1 204 ? -12.249 -0.802 8.058 1.00 92.69 204 LYS A C 1
ATOM 1575 O O . LYS A 1 204 ? -11.269 -0.174 8.471 1.00 92.69 204 LYS A O 1
ATOM 1580 N N . ASP A 1 205 ? -13.119 -0.287 7.192 1.00 92.88 205 ASP A N 1
ATOM 1581 C CA . ASP A 1 205 ? -12.964 1.035 6.596 1.00 92.88 205 ASP A CA 1
ATOM 1582 C C . ASP A 1 205 ? -13.318 2.102 7.631 1.00 92.88 205 ASP A C 1
ATOM 1584 O O . ASP A 1 205 ? -12.551 3.041 7.831 1.00 92.88 205 ASP A O 1
ATOM 1588 N N . LEU A 1 206 ? -14.399 1.901 8.394 1.00 95.31 206 LEU A N 1
ATOM 1589 C CA . LEU A 1 206 ? -14.776 2.796 9.492 1.00 95.31 206 LEU A CA 1
ATOM 1590 C C . LEU A 1 206 ? -13.725 2.817 10.616 1.00 95.31 206 LEU A C 1
ATOM 1592 O O . LEU A 1 206 ? -13.412 3.887 11.137 1.00 95.31 206 LEU A O 1
ATOM 1596 N N . ILE A 1 207 ? -13.118 1.672 10.952 1.00 95.38 207 ILE A N 1
ATOM 1597 C CA . ILE A 1 207 ? -11.982 1.610 11.894 1.00 95.38 207 ILE A CA 1
ATOM 1598 C C . ILE A 1 207 ? -10.804 2.442 11.371 1.00 95.38 207 ILE A C 1
ATOM 1600 O O . ILE A 1 207 ? -10.122 3.127 12.137 1.00 95.38 207 ILE A O 1
ATOM 1604 N N . SER A 1 208 ? -10.559 2.400 10.064 1.00 95.31 208 SER A N 1
ATOM 1605 C CA . SER A 1 208 ? -9.485 3.166 9.433 1.00 95.31 208 SER A CA 1
ATOM 1606 C C . SER A 1 208 ? -9.806 4.667 9.402 1.00 95.31 208 SER A C 1
ATOM 1608 O O . SER A 1 208 ? -8.919 5.482 9.656 1.00 95.31 208 SER A O 1
ATOM 1610 N N . ILE A 1 209 ? -11.071 5.041 9.191 1.00 97.00 209 ILE A N 1
ATOM 1611 C CA . ILE A 1 209 ? -11.557 6.428 9.256 1.00 97.00 209 ILE A CA 1
ATOM 1612 C C . ILE A 1 209 ? -11.431 6.998 10.672 1.00 97.00 209 ILE A C 1
ATOM 1614 O O . ILE A 1 209 ? -10.964 8.125 10.807 1.00 97.00 209 ILE A O 1
ATOM 1618 N N . ILE A 1 210 ? -11.746 6.229 11.725 1.00 96.62 210 ILE A N 1
ATOM 1619 C CA . ILE A 1 210 ? -11.538 6.645 13.128 1.00 96.62 210 ILE A CA 1
ATOM 1620 C C . ILE A 1 210 ? -10.104 7.144 13.342 1.00 96.62 210 ILE A C 1
ATOM 1622 O O . ILE A 1 210 ? -9.897 8.245 13.849 1.00 96.62 210 ILE A O 1
ATOM 1626 N N . ARG A 1 211 ? -9.108 6.370 12.887 1.00 95.50 211 ARG A N 1
ATOM 1627 C CA . ARG A 1 211 ? -7.684 6.724 13.032 1.00 95.50 211 ARG A CA 1
ATOM 1628 C C . ARG A 1 211 ? -7.336 8.023 12.307 1.00 95.50 211 ARG A C 1
ATOM 1630 O O . ARG A 1 211 ? -6.474 8.771 12.767 1.00 95.50 211 ARG A O 1
ATOM 1637 N N . TRP A 1 212 ? -7.981 8.285 11.172 1.00 97.12 212 TRP A N 1
ATOM 1638 C CA . TRP A 1 212 ? -7.790 9.522 10.424 1.00 97.12 212 TRP A CA 1
ATOM 1639 C C . TRP A 1 212 ? -8.501 10.712 11.060 1.00 97.12 212 TRP A C 1
ATOM 1641 O O . TRP A 1 212 ? -7.888 11.772 11.149 1.00 97.12 212 TRP A O 1
ATOM 1651 N N . TYR A 1 213 ? -9.727 10.550 11.563 1.00 97.56 213 TYR A N 1
ATOM 1652 C CA . TYR A 1 213 ? -10.395 11.593 12.341 1.00 97.56 213 TYR A CA 1
ATOM 1653 C C . TYR A 1 213 ? -9.568 11.982 13.568 1.00 97.56 213 TYR A C 1
ATOM 1655 O O . TYR A 1 213 ? -9.318 13.169 13.759 1.00 97.56 213 TYR A O 1
ATOM 1663 N N . ASP A 1 214 ? -9.053 11.011 14.328 1.00 95.56 214 ASP A N 1
ATOM 1664 C CA . ASP A 1 214 ? -8.166 11.279 15.468 1.00 95.56 214 ASP A CA 1
ATOM 1665 C C . ASP A 1 214 ? -6.904 12.046 15.030 1.00 95.56 214 ASP A C 1
ATOM 1667 O O . ASP A 1 214 ? -6.528 13.047 15.640 1.00 95.56 214 ASP A O 1
ATOM 1671 N N . ARG A 1 215 ? -6.267 11.628 13.926 1.00 94.62 215 ARG A N 1
ATOM 1672 C CA . ARG A 1 215 ? -5.061 12.283 13.388 1.00 94.62 215 ARG A CA 1
ATOM 1673 C C . ARG A 1 215 ? -5.310 13.708 12.885 1.00 94.62 215 ARG A C 1
ATOM 1675 O O . ARG A 1 215 ? -4.398 14.530 12.939 1.00 94.62 215 ARG A O 1
ATOM 1682 N N . LEU A 1 216 ? -6.509 13.987 12.386 1.00 94.56 216 LEU A N 1
ATOM 1683 C CA . LEU A 1 216 ? -6.936 15.310 11.924 1.00 94.56 216 LEU A CA 1
ATOM 1684 C C . LEU A 1 216 ? -7.563 16.152 13.052 1.00 94.56 216 LEU A C 1
ATOM 1686 O O . LEU A 1 216 ? -8.099 17.222 12.783 1.00 94.56 216 LEU A O 1
ATOM 1690 N N . GLY A 1 217 ? -7.518 15.684 14.305 1.00 94.62 217 GLY A N 1
ATOM 1691 C CA . GLY A 1 217 ? -8.051 16.407 15.464 1.00 94.62 217 GLY A CA 1
ATOM 1692 C C . GLY A 1 217 ? -9.581 16.435 15.550 1.00 94.62 217 GLY A C 1
ATOM 1693 O O . GLY A 1 217 ? -10.137 17.192 16.343 1.00 94.62 217 GLY A O 1
ATOM 1694 N N . ALA A 1 218 ? -10.281 15.612 14.770 1.00 96.06 218 ALA A N 1
ATOM 1695 C CA . ALA A 1 218 ? -11.738 15.525 14.746 1.00 96.06 218 ALA A CA 1
ATOM 1696 C C . ALA A 1 218 ? -12.273 14.489 15.749 1.00 96.06 218 ALA A C 1
ATOM 1698 O O . ALA A 1 218 ? -13.014 13.568 15.388 1.00 96.06 218 ALA A O 1
ATOM 1699 N N . SER A 1 219 ? -11.911 14.647 17.024 1.00 95.69 219 SER A N 1
ATOM 1700 C CA . SER A 1 219 ? -12.239 13.690 18.090 1.00 95.69 219 SER A CA 1
ATOM 1701 C C . SER A 1 219 ? -13.743 13.442 18.241 1.00 95.69 219 SER A C 1
ATOM 1703 O O . SER A 1 219 ? -14.154 12.309 18.458 1.00 95.69 219 SER A O 1
ATOM 1705 N N . GLU A 1 220 ? -14.591 14.459 18.058 1.00 96.62 220 GLU A N 1
ATOM 1706 C CA . GLU A 1 220 ? -16.052 14.285 18.130 1.00 96.62 220 GLU A CA 1
ATOM 1707 C C . GLU A 1 220 ? -16.582 13.334 17.045 1.00 96.62 220 GLU A C 1
ATOM 1709 O O . GLU A 1 220 ? -17.414 12.469 17.326 1.00 96.62 220 GLU A O 1
ATOM 1714 N N . LYS A 1 221 ? -16.063 13.443 15.813 1.00 96.62 221 LYS A N 1
ATOM 1715 C CA . LYS A 1 221 ? -16.418 12.535 14.710 1.00 96.62 221 LYS A CA 1
ATOM 1716 C C . LYS A 1 221 ? -15.914 11.122 14.975 1.00 96.62 221 LYS A C 1
ATOM 1718 O O . LYS A 1 221 ? -16.634 10.159 14.725 1.00 96.62 221 LYS A O 1
ATOM 1723 N N . SER A 1 222 ? -14.701 11.005 15.511 1.00 96.88 222 SER A N 1
ATOM 1724 C CA . SER A 1 222 ? -14.129 9.729 15.939 1.00 96.88 222 SER A CA 1
ATOM 1725 C C . SER A 1 222 ? -15.014 9.039 16.982 1.00 96.88 222 SER A C 1
ATOM 1727 O O . SER A 1 222 ? -15.434 7.906 16.760 1.00 96.88 222 SER A O 1
ATOM 1729 N N . GLU A 1 223 ? -15.397 9.722 18.063 1.00 96.75 223 GLU A N 1
ATOM 1730 C CA . GLU A 1 223 ? -16.255 9.152 19.115 1.00 96.75 223 GLU A CA 1
ATOM 1731 C C . GLU A 1 223 ? -17.655 8.782 18.608 1.00 96.75 223 GLU A C 1
ATOM 1733 O O . GLU A 1 223 ? -18.159 7.691 18.900 1.00 96.75 223 GLU A O 1
ATOM 1738 N N . ALA A 1 224 ? -18.264 9.631 17.777 1.00 96.12 224 ALA A N 1
ATOM 1739 C CA . ALA A 1 224 ? -19.537 9.313 17.134 1.00 96.12 224 ALA A CA 1
ATOM 1740 C C . ALA A 1 224 ? -19.433 8.044 16.270 1.00 96.12 224 ALA A C 1
ATOM 1742 O O . ALA A 1 224 ? -20.315 7.176 16.310 1.00 96.12 224 ALA A O 1
ATOM 1743 N N . LEU A 1 225 ? -18.334 7.903 15.525 1.00 96.19 225 LEU A N 1
ATOM 1744 C CA . LEU A 1 225 ? -18.099 6.749 14.670 1.00 96.19 225 LEU A CA 1
ATOM 1745 C C . LEU A 1 225 ? -17.822 5.476 15.484 1.00 96.19 225 LEU A C 1
ATOM 1747 O O . LEU A 1 225 ? -18.384 4.425 15.176 1.00 96.19 225 LEU A O 1
ATOM 1751 N N . LYS A 1 226 ? -17.056 5.562 16.576 1.00 96.56 226 LYS A N 1
ATOM 1752 C CA . LYS A 1 226 ? -16.843 4.450 17.521 1.00 96.56 226 LYS A CA 1
ATOM 1753 C C . LYS A 1 226 ? -18.170 3.928 18.076 1.00 96.56 226 LYS A C 1
ATOM 1755 O O . LYS A 1 226 ? -18.419 2.722 18.046 1.00 96.56 226 LYS A O 1
ATOM 1760 N N . ALA A 1 227 ? -19.061 4.823 18.505 1.00 96.25 227 ALA A N 1
ATOM 1761 C CA . ALA A 1 227 ? -20.392 4.451 18.988 1.00 96.25 227 ALA A CA 1
ATOM 1762 C C . ALA A 1 227 ? -21.254 3.796 17.889 1.00 96.25 227 ALA A C 1
ATOM 1764 O O . ALA A 1 227 ? -21.918 2.783 18.138 1.00 96.25 227 ALA A O 1
ATOM 1765 N N . LYS A 1 228 ? -21.214 4.327 16.657 1.00 94.38 228 LYS A N 1
ATOM 1766 C CA . LYS A 1 228 ? -21.885 3.745 15.478 1.00 94.38 228 LYS A CA 1
ATOM 1767 C C . LYS A 1 228 ? -21.382 2.326 15.195 1.00 94.38 228 LYS A C 1
ATOM 1769 O O . LYS A 1 228 ? -22.206 1.432 14.988 1.00 94.38 228 LYS A O 1
ATOM 1774 N N . ILE A 1 229 ? -20.065 2.103 15.231 1.00 95.44 229 ILE A N 1
ATOM 1775 C CA . ILE A 1 229 ? -19.462 0.780 15.022 1.00 95.44 229 ILE A CA 1
ATOM 1776 C C . ILE A 1 229 ? -19.891 -0.190 16.122 1.00 95.44 229 ILE A C 1
ATOM 1778 O O . ILE A 1 229 ? -20.407 -1.252 15.797 1.00 95.44 229 ILE A O 1
ATOM 1782 N N . LEU A 1 230 ? -19.767 0.172 17.403 1.00 95.69 230 LEU A N 1
ATOM 1783 C CA . LEU A 1 230 ? -20.149 -0.709 18.518 1.00 95.69 230 LEU A CA 1
ATOM 1784 C C . LEU A 1 230 ? -21.633 -1.100 18.487 1.00 95.69 230 LEU A C 1
ATOM 1786 O O . LEU A 1 230 ? -21.991 -2.213 18.867 1.00 95.69 230 LEU A O 1
ATOM 1790 N N . LYS A 1 231 ? -22.504 -0.211 17.996 1.00 95.50 231 LYS A N 1
ATOM 1791 C CA . LYS A 1 231 ? -23.927 -0.511 17.807 1.00 95.50 231 LYS A CA 1
ATOM 1792 C C . LYS A 1 231 ? -24.175 -1.475 16.642 1.00 95.50 231 LYS A C 1
ATOM 1794 O O . LYS A 1 231 ? -25.041 -2.340 16.753 1.00 95.50 231 LYS A O 1
ATOM 1799 N N . LYS A 1 232 ? -23.470 -1.304 15.519 1.00 94.69 232 LYS A N 1
ATOM 1800 C CA . LYS A 1 232 ? -23.681 -2.094 14.292 1.00 94.69 232 LYS A CA 1
ATOM 1801 C C . LYS A 1 232 ? -22.942 -3.440 14.323 1.00 94.69 232 LYS A C 1
ATOM 1803 O O . LYS A 1 232 ? -23.486 -4.430 13.845 1.00 94.69 232 LYS A O 1
ATOM 1808 N N . TRP A 1 233 ? -21.763 -3.491 14.940 1.00 94.62 233 TRP A N 1
ATOM 1809 C CA . TRP A 1 233 ? -20.917 -4.677 15.101 1.00 94.62 233 TRP A CA 1
ATOM 1810 C C . TRP A 1 233 ? -20.488 -4.862 16.569 1.00 94.62 233 TRP A C 1
ATOM 1812 O O . TRP A 1 233 ? -19.311 -4.732 16.906 1.00 94.62 233 TRP A O 1
ATOM 1822 N N . PRO A 1 234 ? -21.416 -5.226 17.474 1.00 92.44 234 PRO A N 1
ATOM 1823 C CA . PRO A 1 234 ? -21.117 -5.384 18.904 1.00 92.44 234 PRO A CA 1
ATOM 1824 C C . PRO A 1 234 ? -20.125 -6.516 19.222 1.00 92.44 234 PRO A C 1
ATOM 1826 O O . PRO A 1 234 ? -19.602 -6.584 20.330 1.00 92.44 234 PRO A O 1
ATOM 1829 N N . LYS A 1 235 ? -19.872 -7.413 18.261 1.00 90.25 235 LYS A N 1
ATOM 1830 C CA . LYS A 1 235 ? -18.855 -8.479 18.323 1.00 90.25 235 LYS A CA 1
ATOM 1831 C C . LYS A 1 235 ? -17.803 -8.350 17.212 1.00 90.25 235 LYS A C 1
ATOM 1833 O O . LYS A 1 235 ? -17.103 -9.312 16.909 1.00 90.25 235 LYS A O 1
ATOM 1838 N N . GLY A 1 236 ? -17.763 -7.189 16.560 1.00 92.75 236 GLY A N 1
ATOM 1839 C CA . GLY A 1 236 ? -16.871 -6.910 15.445 1.00 92.75 236 GLY A CA 1
ATOM 1840 C C . GLY A 1 236 ? -15.422 -6.719 15.870 1.00 92.75 236 GLY A C 1
ATOM 1841 O O . GLY A 1 236 ? -15.081 -6.746 17.061 1.00 92.75 236 GLY A O 1
ATOM 1842 N N . ALA A 1 237 ? -14.569 -6.493 14.877 1.00 93.00 237 ALA A N 1
ATOM 1843 C CA . ALA A 1 237 ? -13.141 -6.288 15.076 1.00 93.00 237 ALA A CA 1
ATOM 1844 C C . ALA A 1 237 ? -12.853 -5.130 16.046 1.00 93.00 237 ALA A C 1
ATOM 1846 O O . ALA A 1 237 ? -11.967 -5.250 16.898 1.00 93.00 237 ALA A O 1
ATOM 1847 N N . TYR A 1 238 ? -13.628 -4.042 15.977 1.00 94.44 238 TYR A N 1
ATOM 1848 C CA . TYR A 1 238 ? -13.439 -2.890 16.858 1.00 94.44 238 TYR A CA 1
ATOM 1849 C C . TYR A 1 238 ? -13.790 -3.210 18.316 1.00 94.44 238 TYR A C 1
ATOM 1851 O O . TYR A 1 238 ? -13.020 -2.898 19.223 1.00 94.44 238 TYR A O 1
ATOM 1859 N N . ALA A 1 239 ? -14.922 -3.882 18.556 1.00 93.75 239 ALA A N 1
ATOM 1860 C CA . ALA A 1 239 ? -15.348 -4.267 19.904 1.00 93.75 239 ALA A CA 1
ATOM 1861 C C . ALA A 1 239 ? -14.336 -5.216 20.567 1.00 93.75 239 ALA A C 1
ATOM 1863 O O . ALA A 1 239 ? -13.986 -5.057 21.743 1.00 93.75 239 ALA A O 1
ATOM 1864 N N . LYS A 1 240 ? -13.807 -6.169 19.789 1.00 92.69 240 LYS A N 1
ATOM 1865 C CA . LYS A 1 240 ? -12.729 -7.058 20.231 1.00 92.69 240 LYS A CA 1
ATOM 1866 C C . LYS A 1 240 ? -11.455 -6.272 20.558 1.00 92.69 240 LYS A C 1
ATOM 1868 O O . LYS A 1 240 ? -10.885 -6.467 21.630 1.00 92.69 240 LYS A O 1
ATOM 1873 N N . GLN A 1 241 ? -11.032 -5.355 19.681 1.00 92.00 241 GLN A N 1
ATOM 1874 C CA . GLN A 1 241 ? -9.861 -4.502 19.910 1.00 92.00 241 GLN A CA 1
ATOM 1875 C C . GLN A 1 241 ? -9.996 -3.681 21.200 1.00 92.00 241 GLN A C 1
ATOM 1877 O O . GLN A 1 241 ? -9.054 -3.635 21.990 1.00 92.00 241 GLN A O 1
ATOM 1882 N N . GLU A 1 242 ? -11.154 -3.067 21.430 1.00 92.19 242 GLU A N 1
ATOM 1883 C CA . GLU A 1 242 ? -11.408 -2.252 22.617 1.00 92.19 242 GLU A CA 1
ATOM 1884 C C . GLU A 1 242 ? -11.393 -3.089 23.901 1.00 92.19 242 GLU A C 1
ATOM 1886 O O . GLU A 1 242 ? -10.770 -2.697 24.887 1.00 92.19 242 GLU A O 1
ATOM 1891 N N . THR A 1 243 ? -11.980 -4.288 23.870 1.00 92.81 243 THR A N 1
ATOM 1892 C CA . THR A 1 243 ? -11.919 -5.219 25.008 1.00 92.81 243 THR A CA 1
ATOM 1893 C C . THR A 1 243 ? -10.472 -5.581 25.345 1.00 92.81 243 THR A C 1
ATOM 1895 O O . THR A 1 243 ? -10.066 -5.512 26.502 1.00 92.81 243 THR A O 1
ATOM 1898 N N . ARG A 1 244 ? -9.653 -5.898 24.333 1.00 92.06 244 ARG A N 1
ATOM 1899 C CA . ARG A 1 244 ? -8.228 -6.209 24.535 1.00 92.06 244 ARG A CA 1
ATOM 1900 C C . ARG A 1 244 ? -7.438 -5.017 25.066 1.00 92.06 244 ARG A C 1
ATOM 1902 O O . ARG A 1 244 ? -6.576 -5.193 25.922 1.00 92.06 244 ARG A O 1
ATOM 1909 N N . ARG A 1 245 ? -7.745 -3.803 24.600 1.00 92.00 245 ARG A N 1
ATOM 1910 C CA . ARG A 1 245 ? -7.136 -2.569 25.113 1.00 92.00 245 ARG A CA 1
ATOM 1911 C C . ARG A 1 245 ? -7.431 -2.386 26.602 1.00 92.00 245 ARG A C 1
ATOM 1913 O O . ARG A 1 245 ? -6.527 -2.036 27.349 1.00 92.00 245 ARG A O 1
ATOM 1920 N N . GLN A 1 246 ? -8.666 -2.648 27.030 1.00 93.50 246 GLN A N 1
ATOM 1921 C CA . GLN A 1 246 ? -9.056 -2.566 28.440 1.00 93.50 246 GLN A CA 1
ATOM 1922 C C . GLN A 1 246 ? -8.337 -3.611 29.299 1.00 93.50 246 GLN A C 1
ATOM 1924 O O . GLN A 1 246 ? -7.862 -3.259 30.372 1.00 93.50 246 GLN A O 1
ATOM 1929 N N . ILE A 1 247 ? -8.188 -4.849 28.808 1.00 94.75 247 ILE A N 1
ATOM 1930 C CA . ILE A 1 247 ? -7.385 -5.888 29.480 1.00 94.75 247 ILE A CA 1
ATOM 1931 C C . ILE A 1 247 ? -5.943 -5.408 29.670 1.00 94.75 247 ILE A C 1
ATOM 1933 O O . ILE A 1 247 ? -5.424 -5.449 30.777 1.00 94.75 247 ILE A O 1
ATOM 1937 N N . GLY A 1 248 ? -5.306 -4.904 28.610 1.00 91.00 248 GLY A N 1
ATOM 1938 C CA . GLY A 1 248 ? -3.918 -4.434 28.676 1.00 91.00 248 GLY A CA 1
ATOM 1939 C C . GLY A 1 248 ? -3.703 -3.177 29.529 1.00 91.00 248 GLY A C 1
ATOM 1940 O O . GLY A 1 248 ? -2.562 -2.836 29.822 1.00 91.00 248 GLY A O 1
ATOM 1941 N N . MET A 1 249 ? -4.774 -2.477 29.910 1.00 92.75 249 MET A N 1
ATOM 1942 C CA . MET A 1 249 ? -4.733 -1.319 30.809 1.00 92.75 249 MET A CA 1
ATOM 1943 C C . MET A 1 249 ? -5.114 -1.661 32.253 1.00 92.75 249 MET A C 1
ATOM 1945 O O . MET A 1 249 ? -5.071 -0.768 33.099 1.00 92.75 249 MET A O 1
ATOM 1949 N N . GLU A 1 250 ? -5.516 -2.899 32.541 1.00 95.62 250 GLU A N 1
ATOM 1950 C CA . GLU A 1 250 ? -5.882 -3.322 33.890 1.00 95.62 250 GLU A CA 1
ATOM 1951 C C . GLU A 1 250 ? -4.613 -3.524 34.739 1.00 95.62 250 GLU A C 1
ATOM 1953 O O . GLU A 1 250 ? -3.806 -4.399 34.424 1.00 95.62 250 GLU A O 1
ATOM 1958 N N . PRO A 1 251 ? -4.403 -2.731 35.808 1.00 93.06 251 PRO A N 1
ATOM 1959 C CA . PRO A 1 251 ? -3.206 -2.849 36.639 1.00 93.06 251 PRO A CA 1
ATOM 1960 C C . PRO A 1 251 ? -3.189 -4.097 37.536 1.00 93.06 251 PRO A C 1
ATOM 1962 O O . PRO A 1 251 ? -2.114 -4.510 37.969 1.00 93.06 251 PRO A O 1
ATOM 1965 N N . ASP A 1 252 ? -4.347 -4.682 37.860 1.00 96.06 252 ASP A N 1
ATOM 1966 C CA . ASP A 1 252 ? -4.424 -5.916 38.646 1.00 96.06 252 ASP A CA 1
ATOM 1967 C C . ASP A 1 252 ? -4.279 -7.143 37.733 1.00 96.06 252 ASP A C 1
ATOM 1969 O O . ASP A 1 252 ? -5.184 -7.484 36.971 1.00 96.06 252 ASP A O 1
ATOM 1973 N N . LEU A 1 253 ? -3.148 -7.843 37.848 1.00 93.62 253 LEU A N 1
ATOM 1974 C CA . LEU A 1 253 ? -2.821 -9.000 37.008 1.00 93.62 253 LEU A CA 1
ATOM 1975 C C . LEU A 1 253 ? -3.821 -10.157 37.154 1.00 93.62 253 LEU A C 1
ATOM 1977 O O . LEU A 1 253 ? -4.136 -10.824 36.170 1.00 93.62 253 LEU A O 1
ATOM 1981 N N . ALA A 1 254 ? -4.352 -10.395 38.358 1.00 94.31 254 ALA A N 1
ATOM 1982 C CA . ALA A 1 254 ? -5.327 -11.462 38.577 1.00 94.31 254 ALA A CA 1
ATOM 1983 C C . ALA A 1 254 ? -6.669 -11.110 37.927 1.00 94.31 254 ALA A C 1
ATOM 1985 O O . ALA A 1 254 ? -7.332 -11.965 37.331 1.00 94.31 254 ALA A O 1
ATOM 1986 N N . LYS A 1 255 ? -7.052 -9.833 37.999 1.00 96.50 255 LYS A N 1
ATOM 1987 C CA . LYS A 1 255 ? -8.233 -9.325 37.303 1.00 96.50 255 LYS A CA 1
ATOM 1988 C C . LYS A 1 255 ? -8.046 -9.359 35.786 1.00 96.50 255 LYS A C 1
ATOM 1990 O O . LYS A 1 255 ? -8.971 -9.772 35.087 1.00 96.50 255 LYS A O 1
ATOM 1995 N N . ALA A 1 256 ? -6.869 -8.992 35.285 1.00 95.06 256 ALA A N 1
ATOM 1996 C CA . ALA A 1 256 ? -6.539 -9.049 33.866 1.00 95.06 256 ALA A CA 1
ATOM 1997 C C . ALA A 1 256 ? -6.627 -10.484 33.318 1.00 95.06 256 ALA A C 1
ATOM 1999 O O . ALA A 1 256 ? -7.272 -10.687 32.289 1.00 95.06 256 ALA A O 1
ATOM 2000 N N . GLU A 1 257 ? -6.089 -11.488 34.025 1.00 94.00 257 GLU A N 1
ATOM 2001 C CA . GLU A 1 257 ? -6.214 -12.900 33.619 1.00 94.00 257 GLU A CA 1
ATOM 2002 C C . GLU A 1 257 ? -7.685 -13.348 33.585 1.00 94.00 257 GLU A C 1
ATOM 2004 O O . GLU A 1 257 ? -8.133 -13.949 32.608 1.00 94.00 257 GLU A O 1
ATOM 2009 N N . GLY A 1 258 ? -8.487 -12.966 34.586 1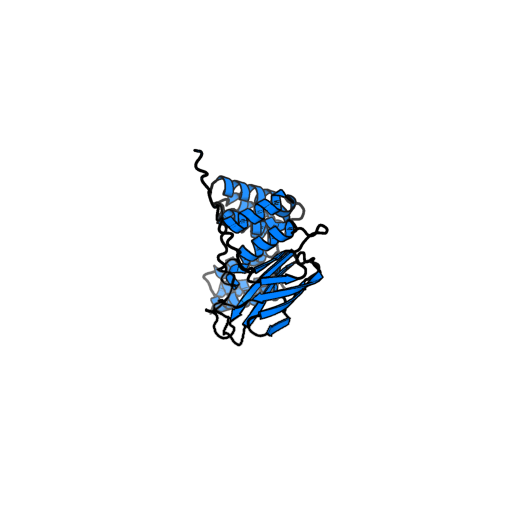.00 95.75 258 GLY A N 1
ATOM 2010 C CA . GLY A 1 258 ? -9.930 -13.233 34.573 1.00 95.75 258 GLY A CA 1
ATOM 2011 C C . GLY A 1 258 ? -10.654 -12.585 33.383 1.00 95.75 258 GLY A C 1
ATOM 2012 O O . GLY A 1 258 ? -11.543 -13.192 32.782 1.00 95.75 258 GLY A O 1
ATOM 2013 N N . MET A 1 259 ? -10.254 -11.372 32.990 1.00 96.25 259 MET A N 1
ATOM 2014 C CA . MET A 1 259 ? -10.799 -10.698 31.807 1.00 96.25 259 MET A CA 1
ATOM 2015 C C . MET A 1 259 ? -10.382 -11.384 30.494 1.00 96.25 259 MET A C 1
ATOM 2017 O O . MET A 1 259 ? -11.179 -11.398 29.551 1.00 96.25 259 MET A O 1
ATOM 2021 N N . ILE A 1 260 ? -9.180 -11.973 30.420 1.00 94.81 260 ILE A N 1
ATOM 2022 C CA . ILE A 1 260 ? -8.737 -12.791 29.275 1.00 94.81 260 ILE A CA 1
ATOM 2023 C C . ILE A 1 260 ? -9.624 -14.032 29.141 1.00 94.81 260 ILE A C 1
ATOM 2025 O O . ILE A 1 260 ? -10.150 -14.291 28.056 1.00 94.81 260 ILE A O 1
ATOM 2029 N N . ASP A 1 261 ? -9.866 -14.758 30.232 1.00 94.56 261 ASP A N 1
ATOM 2030 C CA . ASP A 1 261 ? -10.737 -15.940 30.222 1.00 94.56 261 ASP A CA 1
ATOM 2031 C C . ASP A 1 261 ? -12.166 -15.601 29.769 1.00 94.56 261 ASP A C 1
ATOM 2033 O O . ASP A 1 261 ? -12.782 -16.329 28.981 1.00 94.56 261 ASP A O 1
ATOM 2037 N N . ASP A 1 262 ? -12.702 -14.473 30.235 1.00 94.06 262 ASP A N 1
ATOM 2038 C CA . ASP A 1 262 ? -14.012 -13.979 29.818 1.00 94.06 262 ASP A CA 1
ATOM 2039 C C . ASP A 1 262 ? -14.043 -13.585 28.337 1.00 94.06 262 ASP A C 1
ATOM 2041 O O . ASP A 1 262 ? -15.027 -13.868 27.643 1.00 94.06 262 ASP A O 1
ATOM 2045 N N . TYR A 1 263 ? -12.979 -12.952 27.837 1.00 93.06 263 TYR A N 1
ATOM 2046 C CA . TYR A 1 263 ? -12.828 -12.636 26.418 1.00 93.06 263 TYR A CA 1
ATOM 2047 C C . TYR A 1 263 ? -12.843 -13.910 25.568 1.00 93.06 263 TYR A C 1
ATOM 2049 O O . TYR A 1 263 ? -13.594 -13.978 24.591 1.00 93.06 263 TYR A O 1
ATOM 2057 N N . MET A 1 264 ? -12.079 -14.931 25.964 1.00 93.00 264 MET A N 1
ATOM 2058 C CA . MET A 1 264 ? -12.009 -16.215 25.261 1.00 93.00 264 MET A CA 1
ATOM 2059 C C . MET A 1 264 ? -13.380 -16.893 25.190 1.00 93.00 264 MET A C 1
ATOM 2061 O O . MET A 1 264 ? -13.816 -17.306 24.116 1.00 93.00 264 MET A O 1
ATOM 2065 N N . LYS A 1 265 ? -14.107 -16.946 26.313 1.00 92.31 265 LYS A N 1
ATOM 2066 C CA . LYS A 1 265 ? -15.451 -17.545 26.374 1.00 92.31 265 LYS A CA 1
ATOM 2067 C C . LYS A 1 265 ? -16.462 -16.806 25.496 1.00 92.31 265 LYS A C 1
ATOM 2069 O O . LYS A 1 265 ? -17.289 -17.442 24.849 1.00 92.31 265 LYS A O 1
ATOM 2074 N N . LYS A 1 266 ? -16.418 -15.469 25.469 1.00 89.25 266 LYS A N 1
ATOM 2075 C CA . LYS A 1 266 ? -17.384 -14.637 24.724 1.00 89.25 266 LYS A CA 1
ATOM 2076 C C . LYS A 1 266 ? -17.167 -14.649 23.209 1.00 89.25 266 LYS A C 1
ATOM 2078 O O . LYS A 1 266 ? -18.129 -14.401 22.479 1.00 89.25 266 LYS A O 1
ATOM 2083 N N . ASN A 1 267 ? -15.941 -14.910 22.756 1.00 87.56 267 ASN A N 1
ATOM 2084 C CA . ASN A 1 267 ? -15.549 -14.823 21.346 1.00 87.56 267 ASN A CA 1
ATOM 2085 C 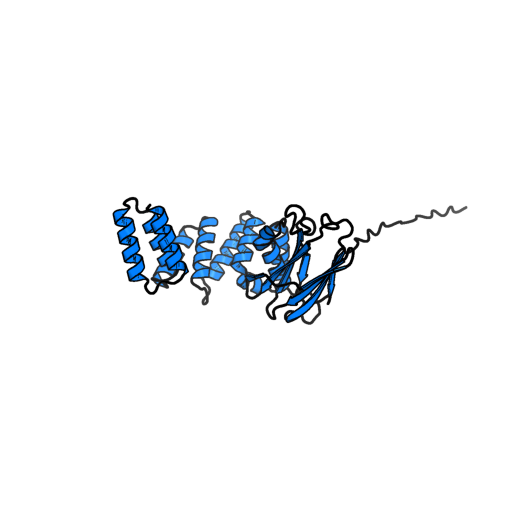C . ASN A 1 267 ? -15.284 -16.184 20.682 1.00 87.56 267 ASN A C 1
ATOM 2087 O O . ASN A 1 267 ? -14.848 -16.203 19.541 1.00 87.56 267 ASN A O 1
ATOM 2091 N N . ALA A 1 268 ? -15.560 -17.305 21.354 1.00 86.38 268 ALA A N 1
ATOM 2092 C CA . ALA A 1 268 ? -15.365 -18.633 20.778 1.00 86.38 268 ALA A CA 1
ATOM 2093 C C . ALA A 1 268 ? -16.293 -18.910 19.562 1.00 86.38 268 ALA A C 1
ATOM 2095 O O . ALA A 1 268 ? -17.471 -18.535 19.605 1.00 86.38 268 ALA A O 1
ATOM 2096 N N . PRO A 1 269 ? -15.814 -19.632 18.523 1.00 86.25 269 PRO A N 1
ATOM 2097 C CA . PRO A 1 269 ? -14.438 -20.110 18.355 1.00 86.25 269 PRO A CA 1
ATOM 2098 C C . PRO A 1 269 ? -13.473 -18.965 18.013 1.00 86.25 269 PRO A C 1
ATOM 2100 O O . PRO A 1 269 ? -13.843 -18.030 17.309 1.00 86.25 269 PRO A O 1
ATOM 2103 N N . LEU A 1 270 ? -12.245 -19.059 18.526 1.00 86.38 270 LEU A N 1
ATOM 2104 C CA . LEU A 1 270 ? -11.190 -18.079 18.272 1.00 86.38 270 LEU A CA 1
ATOM 2105 C C . LEU A 1 270 ? -10.593 -18.312 16.881 1.00 86.38 270 LEU A C 1
ATOM 2107 O O . LEU A 1 270 ? -10.440 -19.458 16.457 1.00 86.38 270 LEU A O 1
ATOM 2111 N N . ASP A 1 271 ? -10.273 -17.227 16.184 1.00 87.44 271 ASP A N 1
ATOM 2112 C CA . ASP A 1 271 ? -9.456 -17.266 14.973 1.00 87.44 271 ASP A CA 1
ATOM 2113 C C . ASP A 1 271 ? -7.963 -17.073 15.306 1.00 87.44 271 ASP A C 1
ATOM 2115 O O . ASP A 1 271 ? -7.591 -16.779 16.444 1.00 87.44 271 ASP A O 1
ATOM 2119 N N . GLU A 1 272 ? -7.092 -17.227 14.307 1.00 87.88 272 GLU A N 1
ATOM 2120 C CA . GLU A 1 272 ? -5.638 -17.072 14.471 1.00 87.88 272 GLU A CA 1
ATOM 2121 C C . GLU A 1 272 ? -5.253 -15.685 15.024 1.00 87.88 272 GLU A C 1
ATOM 2123 O O . GLU A 1 272 ? -4.332 -15.556 15.834 1.00 87.88 272 GLU A O 1
ATOM 2128 N N . SER A 1 273 ? -5.993 -14.635 14.646 1.00 85.38 273 SER A N 1
ATOM 2129 C CA . SER A 1 273 ? -5.754 -13.285 15.161 1.00 85.38 273 SER A CA 1
ATOM 2130 C C . SER A 1 273 ? -6.136 -13.165 16.634 1.00 85.38 273 SER A C 1
ATOM 2132 O O . SER A 1 273 ? -5.459 -12.448 17.377 1.00 85.38 273 SER A O 1
ATOM 2134 N N . ASP A 1 274 ? -7.227 -13.799 17.056 1.00 86.44 274 ASP A N 1
ATOM 2135 C CA . ASP A 1 274 ? -7.651 -13.845 18.449 1.00 86.44 274 ASP A CA 1
ATOM 2136 C C . ASP A 1 274 ? -6.627 -14.608 19.301 1.00 86.44 274 ASP A C 1
ATOM 2138 O O . ASP A 1 274 ? -6.232 -14.115 20.360 1.00 86.44 274 ASP A O 1
ATOM 2142 N N . GLU A 1 275 ? -6.141 -15.756 18.823 1.00 90.56 275 GLU A N 1
ATOM 2143 C CA . GLU A 1 275 ? -5.123 -16.564 19.507 1.00 90.56 275 GLU A CA 1
ATOM 2144 C C . GLU A 1 275 ? -3.806 -15.803 19.699 1.00 90.56 275 GLU A C 1
ATOM 2146 O O . GLU A 1 275 ? -3.292 -15.721 20.822 1.00 90.56 275 GLU A O 1
ATOM 2151 N N . ALA A 1 276 ? -3.292 -15.179 18.634 1.00 90.31 276 ALA A N 1
ATOM 2152 C CA . ALA A 1 276 ? -2.079 -14.367 18.699 1.00 90.31 276 ALA A CA 1
ATOM 2153 C C . ALA A 1 276 ? -2.228 -13.204 19.693 1.00 90.31 276 ALA A C 1
ATOM 2155 O O . ALA A 1 276 ? -1.330 -12.932 20.495 1.00 90.31 276 ALA A O 1
ATOM 2156 N N . ALA A 1 277 ? -3.386 -12.537 19.694 1.00 87.88 277 ALA A N 1
ATOM 2157 C CA . ALA A 1 277 ? -3.639 -11.420 20.594 1.00 87.88 277 ALA A CA 1
ATOM 2158 C C . ALA A 1 277 ? -3.733 -11.855 22.068 1.00 87.88 277 ALA A C 1
ATOM 2160 O O . ALA A 1 277 ? -3.229 -11.153 22.945 1.00 87.88 277 ALA A O 1
ATOM 2161 N N . ILE A 1 278 ? -4.339 -13.011 22.352 1.00 92.00 278 ILE A N 1
ATOM 2162 C CA . ILE A 1 278 ? -4.388 -13.585 23.706 1.00 92.00 278 ILE A CA 1
ATOM 2163 C C . ILE A 1 278 ? -2.984 -13.962 24.187 1.00 92.00 278 ILE A C 1
ATOM 2165 O O . ILE A 1 278 ? -2.629 -13.658 25.327 1.00 92.00 278 ILE A O 1
ATOM 2169 N N . SER A 1 279 ? -2.174 -14.582 23.323 1.00 92.25 279 SER A N 1
ATOM 2170 C CA . SER A 1 279 ? -0.783 -14.922 23.639 1.00 92.25 279 SER A CA 1
ATOM 2171 C C . SER A 1 279 ? 0.020 -13.679 24.033 1.00 92.25 279 SER A C 1
ATOM 2173 O O . SER A 1 279 ? 0.681 -13.679 25.073 1.00 92.25 279 SER A O 1
ATOM 2175 N N . GLN A 1 280 ? -0.124 -12.584 23.279 1.00 91.06 280 GLN A N 1
ATOM 2176 C CA . GLN A 1 280 ? 0.524 -11.314 23.606 1.00 91.06 280 GLN A CA 1
ATOM 2177 C C . GLN A 1 280 ? 0.049 -10.734 24.944 1.00 91.06 280 GLN A C 1
ATOM 2179 O O . GLN A 1 280 ? 0.872 -10.263 25.727 1.00 91.06 280 GLN A O 1
ATOM 2184 N N . LEU A 1 281 ? -1.261 -10.756 25.220 1.00 92.12 281 LEU A N 1
ATOM 2185 C CA . LEU A 1 281 ? -1.802 -10.253 26.486 1.00 92.12 281 LEU A CA 1
ATOM 2186 C C . LEU A 1 281 ? -1.226 -11.026 27.674 1.00 92.12 281 LEU A C 1
ATOM 2188 O O . LEU A 1 281 ? -0.743 -10.400 28.610 1.00 92.12 281 LEU A O 1
ATOM 2192 N N . ARG A 1 282 ? -1.186 -12.361 27.603 1.00 91.44 282 ARG A N 1
ATOM 2193 C CA . ARG A 1 282 ? -0.582 -13.198 28.651 1.00 91.44 282 ARG A CA 1
ATOM 2194 C C . ARG A 1 282 ? 0.913 -12.957 28.811 1.00 91.44 282 ARG A C 1
ATOM 2196 O O . ARG A 1 282 ? 1.393 -12.891 29.936 1.00 91.44 282 ARG A O 1
ATOM 2203 N N . SER A 1 283 ? 1.641 -12.774 27.709 1.00 90.75 283 SER A N 1
ATOM 2204 C CA . SER A 1 283 ? 3.068 -12.446 27.768 1.00 90.75 283 SER A CA 1
ATOM 2205 C C . SER A 1 283 ? 3.342 -11.122 28.481 1.00 90.75 283 SER A C 1
ATOM 2207 O O . SER A 1 283 ? 4.425 -10.966 29.029 1.00 90.75 283 SER A O 1
ATOM 2209 N N . ASN A 1 284 ? 2.399 -10.177 28.468 1.00 86.56 284 ASN A N 1
ATOM 2210 C CA . ASN A 1 284 ? 2.539 -8.898 29.164 1.00 86.56 284 ASN A CA 1
ATOM 2211 C C . ASN A 1 284 ? 2.194 -8.987 30.663 1.00 86.56 284 ASN A C 1
ATOM 2213 O O . ASN A 1 284 ? 2.451 -8.028 31.388 1.00 86.56 284 ASN A O 1
ATOM 2217 N N . LEU A 1 285 ? 1.581 -10.089 31.115 1.00 84.62 285 LEU A N 1
ATOM 2218 C CA . LEU A 1 285 ? 1.255 -10.336 32.526 1.00 84.62 285 LEU A CA 1
ATOM 2219 C C . LEU A 1 285 ? 2.365 -11.093 33.278 1.00 84.62 285 LEU A C 1
ATOM 2221 O O . LEU A 1 285 ? 2.314 -11.145 34.507 1.00 84.62 285 LEU A O 1
ATOM 2225 N N . ALA A 1 286 ? 3.315 -11.699 32.555 1.00 73.31 286 ALA A N 1
ATOM 2226 C CA . ALA A 1 286 ? 4.452 -12.454 33.095 1.00 73.31 286 ALA A CA 1
ATOM 2227 C C . ALA A 1 286 ? 5.649 -11.545 33.407 1.00 73.31 286 ALA A C 1
ATOM 2229 O O . ALA A 1 286 ? 6.299 -11.789 34.449 1.00 73.31 286 ALA A O 1
#

pLDDT: mean 91.54, std 12.33, range [38.94, 98.62]

Foldseek 3Di:
DDDDDDDDPPDPPPPPPDQKDKPPNLAAAQAKIKMKGQCVVALCQPQPDKDKWKWFCFPNDTDTFDWDWDDDRRIIMTIGGGHNRTQKMFIWIARPVDRVRTDAPQQLTDMDGHHDPVSHRALSSLLRSLCCSQVVSVVRNHPNQLQVSLVSNVSSCVRPVCVCLVCVLVNLVSLVRNDVDPVSLVVNVVSLVVQLPDPPRDLVSLVSSLVSCVVSVVPVVSVVSLVVSCVVCVPDPSVLVVLLVVLLPDPDLVVSVVSLVVSPVVNPPDDPVNVVSSVVSVVSSD

Secondary structure (DSSP, 8-state):
-PPP--------------SEEEESSS--TT-EEEEEEE-TTSTTTT-SSEEEEEEEEETTEEEEE--EEEEETTEEEEEEEPPTTEEEEEEEEEESS-TTS-BSTTTT-EEEEPB-TTSSBPHHHHHHHHHIIIIIGGGGT----HHHHHHHHHHHHHH-TTHHHHTHHHHHHHHHHH--SHHHHHHHHHHHHHHHT-TT--HHHHHHHHHHHHHTT-HHHHHHHHHHHHHH-TTSHHHHHHHHHHHHT-S-HHHHHHHHHHHHHHHPSPPHHHHHHHHHHHHTT-

Radius of gyration: 25.29 Å; chains: 1; bounding box: 55×63×88 Å